Protein AF-A0A316P0H5-F1 (afdb_monomer)

pLDDT: mean 73.75, std 16.01, range [36.22, 95.88]

Nearest PDB structures (foldseek):
  3n8u-assembly1_A  TM=2.302E-01  e=6.354E+00  Bacteroides ovatus ATCC 8483
  8iyj-assembly1_C1  TM=1.166E-01  e=3.244E+00  Mus musculus

Foldseek 3Di:
DDDPPVNVVVVVVVVVVVVVVVVVVVVVVVVVVVVVVLLVQLLLQLLQLLVLLVLLLCLQVNDDDPVPDDDPPDQHSCNLLVNDPVRSCCSNQHSDPDDCQVSLVVCCQFQVAHSCSNSRVDHQDQPPQDSVNSVLLNLLVNVLVCLVVPPPCDPVNCVVSCVVCVVLWDADPVRHTPSVSSSVSSVVVNCVVSVVSSVSSNPLPDPCVRRVNSNSSSCCSNPVGSVCLVVLLVVLVVVLVPQDPVCCVPDDPVVVVVVVVSVVSNVVSVVVVVVVVVVVD

Secondary structure (DSSP, 8-state):
----HHHHHHHHHHHHHHHHHHHHHHHHHHHHHHHHHHHHHHHHHHHHHHHHHHHHHHHHT----TT----TT---HHHHTT--HHHHHHHHH-------HHHHHHHHHHH---HHHHTTSS---BTTB-HHHHHHHHHHHHHHHHHHHT----HHHHHHHHHHHGGGS-B-TTS-B-HHHHHHHHHHHHHHHHHHHHHHHHS----TTTSHHHHHHHHHHHHS-STTHHHHHHHHHHHHTT--HHHHHT--HHHHHHHHHHHHHHHHHHHHHHHHHHT--

Sequence (281 aa):
MHYSKEDKAMADLKDMEEQNKATEEQKKASELIKDKLEHKKIVLNRKINYSIIRYMWDNIKGYVDSNYYSSKDMIGLYDTFRIGRTRYNRIVYSDDNIKLDKDALFLQRETGVEKEIFNGKKAFEVDGISRDEWKEHFDLATLRRKMKQGDYIKEEDVEASLFKYKGHLEIDTDGKINIKESVKKLDEIKKVFVGRLKEILRNGKYDIDKNRNLFLIHYYIVKGKAYDVSNSIEILSRNLDKITWEEIMTASDDRLQEFINALSEKLKLAEAAEILKRNAR

Mean predicted aligned error: 14.02 Å

Solvent-accessible surface area (backbone atoms only — not comparable to full-atom values): 16084 Å² total; per-residue (Å²): 135,84,77,52,75,64,59,55,53,53,51,55,49,52,54,50,52,54,51,50,51,53,51,52,50,50,50,54,52,50,52,54,50,52,52,53,52,52,49,52,49,25,45,50,17,27,26,51,35,56,47,50,55,47,54,47,44,40,67,74,77,44,76,80,60,90,88,72,81,82,72,98,82,71,82,46,72,41,60,73,68,70,38,54,67,70,59,48,46,43,49,58,76,45,86,68,93,74,89,34,65,73,59,13,55,50,48,22,70,51,26,70,30,62,42,44,35,62,54,6,81,33,56,77,78,51,89,96,58,56,71,65,59,51,49,51,52,51,52,50,54,50,52,48,49,42,60,73,69,67,52,80,72,48,70,76,73,35,49,81,61,29,75,81,44,49,92,51,49,40,63,46,98,85,72,45,73,39,58,70,63,18,48,51,48,52,50,52,59,49,46,55,57,50,50,54,51,48,56,64,61,68,67,72,78,55,56,57,88,83,29,42,56,60,47,33,47,51,49,20,68,75,68,75,50,40,82,45,45,64,57,51,39,48,53,50,44,61,57,54,75,66,61,47,74,68,58,60,77,68,46,51,73,71,57,48,49,51,50,52,51,52,51,54,51,41,51,57,34,50,54,52,44,54,57,50,56,67,70,75,110

Structure (mmCIF, N/CA/C/O backbone):
data_AF-A0A316P0H5-F1
#
_entry.id   AF-A0A316P0H5-F1
#
loop_
_atom_site.group_PDB
_atom_site.id
_atom_site.type_symbol
_atom_site.label_atom_id
_atom_site.label_alt_id
_atom_site.label_comp_id
_atom_site.label_asym_id
_atom_site.label_entity_id
_atom_site.label_seq_id
_atom_site.pdbx_PDB_ins_code
_atom_site.Cartn_x
_atom_site.Cartn_y
_atom_site.Cartn_z
_atom_site.occupancy
_atom_site.B_iso_or_equiv
_atom_site.auth_seq_id
_atom_site.auth_comp_id
_atom_site.auth_asym_id
_atom_site.auth_atom_id
_atom_site.pdbx_PDB_model_num
ATOM 1 N N . MET A 1 1 ? -63.312 19.612 30.133 1.00 50.75 1 MET A N 1
ATOM 2 C CA . MET A 1 1 ? -62.175 20.542 29.974 1.00 50.75 1 MET A CA 1
ATOM 3 C C . MET A 1 1 ? -61.889 20.658 28.487 1.00 50.75 1 MET A C 1
ATOM 5 O O . MET A 1 1 ? -61.379 19.711 27.905 1.00 50.75 1 MET A O 1
ATOM 9 N N . HIS A 1 2 ? -62.333 21.743 27.849 1.00 50.28 2 HIS A N 1
ATOM 10 C CA . HIS A 1 2 ? -61.985 22.029 26.458 1.00 50.28 2 HIS A CA 1
ATOM 11 C C . HIS A 1 2 ? -60.626 22.726 26.458 1.00 50.28 2 HIS A C 1
ATOM 13 O O . HIS A 1 2 ? -60.547 23.878 26.869 1.00 50.28 2 HIS A O 1
ATOM 19 N N . TYR A 1 3 ? -59.571 22.023 26.044 1.00 55.91 3 TYR A N 1
ATOM 20 C CA . TYR A 1 3 ? -58.333 22.692 25.646 1.00 55.91 3 TYR A CA 1
ATOM 21 C C . TYR A 1 3 ? -58.656 23.645 24.491 1.00 55.91 3 TYR A C 1
ATOM 23 O O . TYR A 1 3 ? -59.391 23.266 23.570 1.00 55.91 3 TYR A O 1
ATOM 31 N N . SER A 1 4 ? -58.164 24.885 24.570 1.00 72.56 4 SER A N 1
ATOM 32 C CA . SER A 1 4 ? -58.337 25.870 23.503 1.00 72.56 4 SER A CA 1
ATOM 33 C C . SER A 1 4 ? -57.728 25.307 22.216 1.00 72.56 4 SER A C 1
ATOM 35 O O . SER A 1 4 ? -56.714 24.607 22.254 1.00 72.56 4 SER A O 1
ATOM 37 N N . LYS A 1 5 ? -58.318 25.608 21.051 1.00 71.56 5 LYS A N 1
ATOM 38 C CA . LYS A 1 5 ? -57.714 25.260 19.749 1.00 71.56 5 LYS A CA 1
ATOM 39 C C . LYS A 1 5 ? -56.270 25.778 19.632 1.00 71.56 5 LYS A C 1
ATOM 41 O O . LYS A 1 5 ? -55.476 25.183 18.912 1.00 71.56 5 LYS A O 1
ATOM 46 N N . GLU A 1 6 ? -55.943 26.842 20.362 1.00 70.44 6 GLU A N 1
ATOM 47 C CA . GLU A 1 6 ? -54.612 27.450 20.429 1.00 70.44 6 GLU A CA 1
ATOM 48 C C . GLU A 1 6 ? -53.606 26.595 21.213 1.00 70.44 6 GLU A C 1
ATOM 50 O O . GLU A 1 6 ? -52.467 26.452 20.773 1.00 70.44 6 GLU A O 1
ATOM 55 N N . ASP A 1 7 ? -54.024 25.946 22.306 1.00 75.88 7 ASP A N 1
ATOM 56 C CA . ASP A 1 7 ? -53.144 25.078 23.105 1.00 75.88 7 ASP A CA 1
ATOM 57 C C . ASP A 1 7 ? -52.714 23.840 22.310 1.00 75.88 7 ASP A C 1
ATOM 59 O O . ASP A 1 7 ? -51.569 23.397 22.388 1.00 75.88 7 ASP A O 1
ATOM 63 N N . LYS A 1 8 ? -53.634 23.302 21.499 1.00 78.62 8 LYS A N 1
ATOM 64 C CA . LYS A 1 8 ? -53.348 22.172 20.611 1.00 78.62 8 LYS A CA 1
ATOM 65 C C . LYS A 1 8 ? -52.402 22.575 19.476 1.00 78.62 8 LYS A C 1
ATOM 67 O O . LYS A 1 8 ? -51.453 21.856 19.198 1.00 78.62 8 LYS A O 1
ATOM 72 N N . ALA A 1 9 ? -52.612 23.752 18.883 1.00 77.69 9 ALA A N 1
ATOM 73 C CA . ALA A 1 9 ? -51.739 24.271 17.833 1.00 77.69 9 ALA A CA 1
ATOM 74 C C . ALA A 1 9 ? -50.310 24.557 18.334 1.00 77.69 9 ALA A C 1
ATOM 76 O O . ALA A 1 9 ? -49.351 24.295 17.612 1.00 77.69 9 ALA A O 1
ATOM 77 N N . MET A 1 10 ? -50.148 25.053 19.568 1.00 78.94 10 MET A N 1
ATOM 78 C CA . MET A 1 10 ? -48.825 25.252 20.173 1.00 78.94 10 MET A CA 1
ATOM 79 C C . MET A 1 10 ? -48.110 23.936 20.502 1.00 78.94 10 MET A C 1
ATOM 81 O O . MET A 1 10 ? -46.895 23.856 20.328 1.00 78.94 10 MET A O 1
ATOM 85 N N . ALA A 1 11 ? -48.836 22.907 20.950 1.00 79.31 11 ALA A N 1
ATOM 86 C CA . ALA A 1 11 ? -48.262 21.579 21.169 1.00 79.31 11 ALA A CA 1
ATOM 87 C C . ALA A 1 11 ? -47.787 20.945 19.850 1.00 79.31 11 ALA A C 1
ATOM 89 O O . ALA A 1 11 ? -46.640 20.514 19.764 1.00 79.31 11 ALA A O 1
ATOM 90 N N . ASP A 1 12 ? -48.614 20.997 18.801 1.00 83.12 12 ASP A N 1
ATOM 91 C CA . ASP A 1 12 ? -48.275 20.459 17.477 1.00 83.12 12 ASP A CA 1
ATOM 92 C C . ASP A 1 12 ? -47.056 21.183 16.855 1.00 83.12 12 ASP A C 1
ATOM 94 O O . ASP A 1 12 ? -46.199 20.554 16.232 1.00 83.12 12 ASP A O 1
ATOM 98 N N . LEU A 1 13 ? -46.934 22.505 17.054 1.00 82.38 13 LEU A N 1
ATOM 99 C CA . LEU A 1 13 ? -45.765 23.292 16.634 1.00 82.38 13 LEU A CA 1
ATOM 100 C C . LEU A 1 13 ? -44.487 22.870 17.365 1.00 82.38 13 LEU A C 1
ATOM 102 O O . LEU A 1 13 ? -43.445 22.712 16.732 1.00 82.38 13 LEU A O 1
ATOM 106 N N . LYS A 1 14 ? -44.571 22.659 18.681 1.00 85.00 14 LYS A N 1
ATOM 107 C CA . LYS A 1 14 ? -43.426 22.256 19.501 1.00 85.00 14 LYS A CA 1
ATOM 108 C C . LYS A 1 14 ? -42.946 20.845 19.153 1.00 85.00 14 LYS A C 1
ATOM 110 O O . LYS A 1 14 ? -41.744 20.630 19.010 1.00 85.00 14 LYS A O 1
ATOM 115 N N . ASP A 1 15 ? -43.874 19.918 18.926 1.00 84.31 15 ASP A N 1
ATOM 116 C CA . ASP A 1 15 ? -43.562 18.556 18.486 1.00 84.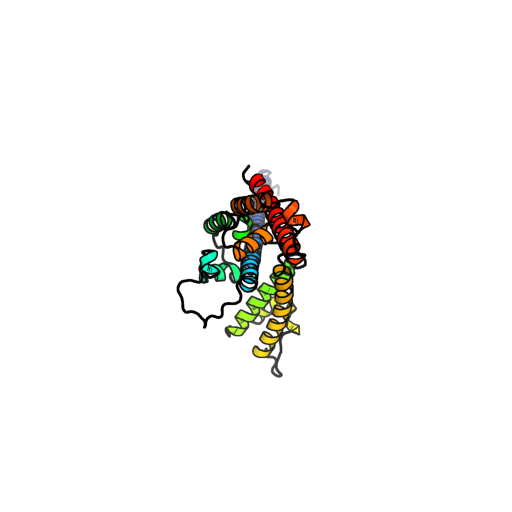31 15 ASP A CA 1
ATOM 117 C C . ASP A 1 15 ? -42.914 18.557 17.089 1.00 84.31 15 ASP A C 1
ATOM 119 O O . ASP A 1 15 ? -41.962 17.817 16.834 1.00 84.31 15 ASP A O 1
ATOM 123 N N . MET A 1 16 ? -43.372 19.432 16.187 1.00 84.38 16 MET A N 1
ATOM 124 C CA . MET A 1 16 ? -42.781 19.597 14.856 1.00 84.38 16 MET A CA 1
ATOM 125 C C . MET A 1 16 ? -41.369 20.210 14.915 1.00 84.38 16 MET A C 1
ATOM 127 O O . MET A 1 16 ? -40.479 19.786 14.173 1.00 84.38 16 MET A O 1
ATOM 131 N N . GLU A 1 17 ? -41.126 21.178 15.803 1.00 84.62 17 GLU A N 1
ATOM 132 C CA . GLU A 1 17 ? -39.792 21.748 16.042 1.00 84.62 17 GLU A CA 1
ATOM 133 C C . GLU A 1 17 ? -38.819 20.716 16.637 1.00 84.62 17 GLU A C 1
ATOM 135 O O . GLU A 1 17 ? -37.674 20.614 16.184 1.00 84.62 17 GLU A O 1
ATOM 140 N N . GLU A 1 18 ? -39.271 19.901 17.594 1.00 84.06 18 GLU A N 1
ATOM 141 C CA . GLU A 1 18 ? -38.474 18.815 18.176 1.00 84.06 18 GLU A CA 1
ATOM 142 C C . GLU A 1 18 ? -38.145 17.726 17.140 1.00 84.06 18 GLU A C 1
ATOM 144 O O . GLU A 1 18 ? -36.993 17.285 17.051 1.00 84.06 18 GLU A O 1
ATOM 149 N N . GLN A 1 19 ? -39.102 17.350 16.284 1.00 79.69 19 GLN A N 1
ATOM 150 C CA . GLN A 1 19 ? -38.872 16.410 15.178 1.00 79.69 19 GLN A CA 1
ATOM 151 C C . GLN A 1 19 ? -37.891 16.956 14.130 1.00 79.69 19 GLN A C 1
ATOM 153 O O . GLN A 1 19 ? -37.014 16.223 13.656 1.00 79.69 19 GLN A O 1
ATOM 158 N N . ASN A 1 20 ? -37.988 18.243 13.785 1.00 83.25 20 ASN A N 1
ATOM 159 C CA . ASN A 1 20 ? -37.055 18.889 12.860 1.00 83.25 20 ASN A CA 1
ATOM 160 C C . ASN A 1 20 ? -35.631 18.911 13.426 1.00 83.25 20 ASN A C 1
ATOM 162 O O . ASN A 1 20 ? -34.680 18.560 12.722 1.00 83.25 20 ASN A O 1
ATOM 166 N N . LYS A 1 21 ? -35.482 19.232 14.715 1.00 87.56 21 LYS A N 1
ATOM 167 C CA . LYS A 1 21 ? -34.185 19.215 15.399 1.00 87.56 21 LYS A CA 1
ATOM 168 C C . LYS A 1 21 ? -33.570 17.813 15.430 1.00 87.56 21 LYS A C 1
ATOM 170 O O . LYS A 1 21 ? -32.406 17.653 15.062 1.00 87.56 21 LYS A O 1
ATOM 175 N N . ALA A 1 22 ? -34.352 16.790 15.781 1.00 82.75 22 ALA A N 1
ATOM 176 C CA . ALA A 1 22 ? -33.893 15.400 15.762 1.00 82.75 22 ALA A CA 1
ATOM 177 C C . ALA A 1 22 ? -33.461 14.950 14.351 1.00 82.75 22 ALA A C 1
ATOM 179 O O . ALA A 1 22 ? -32.450 14.264 14.190 1.00 82.75 22 ALA A O 1
ATOM 180 N N . THR A 1 23 ? -34.179 15.387 13.312 1.00 87.19 23 THR A N 1
ATOM 181 C CA . THR A 1 23 ? -33.849 15.087 11.909 1.00 87.19 23 THR A CA 1
ATOM 182 C C . THR A 1 23 ? -32.539 15.752 11.471 1.00 87.19 23 THR A C 1
ATOM 184 O O . THR A 1 23 ? -31.723 15.132 10.782 1.00 87.19 23 THR A O 1
ATOM 187 N N . GLU A 1 24 ? -32.292 17.002 11.870 1.00 87.38 24 GLU A N 1
ATOM 188 C CA . GLU A 1 24 ? -31.016 17.679 11.603 1.00 87.38 24 GLU A CA 1
ATOM 189 C C . GLU A 1 24 ? -29.837 17.023 12.331 1.00 87.38 24 GLU A C 1
ATOM 191 O O . GLU A 1 24 ? -28.758 16.874 11.751 1.00 87.38 24 GLU A O 1
ATOM 196 N N . GLU A 1 25 ? -30.029 16.603 13.582 1.00 88.81 25 GLU A N 1
ATOM 197 C CA . GLU A 1 25 ? -29.013 15.886 14.357 1.00 88.81 25 GLU A CA 1
ATOM 198 C C . GLU A 1 25 ? -28.665 14.534 13.716 1.00 88.81 25 GLU A C 1
ATOM 200 O O . GLU A 1 25 ? -27.484 14.206 13.563 1.00 88.81 25 GLU A O 1
ATOM 205 N N . GLN A 1 26 ? -29.668 13.788 13.239 1.00 85.88 26 GLN A N 1
ATOM 206 C CA . GLN A 1 26 ? -29.459 12.541 12.497 1.00 85.88 26 GLN A CA 1
ATOM 207 C C . GLN A 1 26 ? -28.694 12.759 11.183 1.00 85.88 26 GLN A C 1
ATOM 209 O O . GLN A 1 26 ? -27.777 11.992 10.873 1.00 85.88 26 GLN A O 1
ATOM 214 N N . LYS A 1 27 ? -29.011 13.819 10.426 1.00 89.56 27 LYS A N 1
ATOM 215 C CA . LYS A 1 27 ? -28.273 14.170 9.198 1.00 89.56 27 LYS A CA 1
ATOM 216 C C . LYS A 1 27 ? -26.804 14.475 9.489 1.00 89.56 27 LYS A C 1
ATOM 218 O O . LYS A 1 27 ? -25.931 13.884 8.854 1.00 89.56 27 LYS A O 1
ATOM 223 N N . LYS A 1 28 ? -26.523 15.307 10.499 1.00 90.19 28 LYS A N 1
ATOM 224 C CA . LYS A 1 28 ? -25.149 15.636 10.925 1.00 90.19 28 LYS A CA 1
ATOM 225 C C . LYS A 1 28 ? -24.374 14.392 11.367 1.00 90.19 28 LYS A C 1
ATOM 227 O O . LYS A 1 28 ? -23.210 14.228 11.003 1.00 90.19 28 LYS A O 1
ATOM 232 N N . ALA A 1 29 ? -25.010 13.489 12.116 1.00 87.25 29 ALA A N 1
ATOM 233 C CA . ALA A 1 29 ? -24.391 12.231 12.530 1.00 87.25 29 ALA A CA 1
ATOM 234 C C . ALA A 1 29 ? -24.068 11.322 11.329 1.00 87.25 29 ALA A C 1
ATOM 236 O O . ALA A 1 29 ? -22.976 10.756 11.259 1.00 87.25 29 ALA A O 1
ATOM 237 N N . SER A 1 30 ? -24.983 11.221 10.360 1.00 88.25 30 SER A N 1
ATOM 238 C CA . SER A 1 30 ? -24.782 10.443 9.133 1.00 88.25 30 SER A CA 1
ATOM 239 C C . SER A 1 30 ? -23.636 10.992 8.276 1.00 88.25 30 SER A C 1
ATOM 241 O O . SER A 1 30 ? -22.804 10.222 7.791 1.00 88.25 30 SER A O 1
ATOM 243 N N . GLU A 1 31 ? -23.556 12.313 8.101 1.00 91.81 31 GLU A N 1
ATOM 244 C CA . GLU A 1 31 ? -22.451 12.967 7.386 1.00 91.81 31 GLU A CA 1
ATOM 245 C C . GLU A 1 31 ? -21.111 12.713 8.082 1.00 91.81 31 GLU A C 1
ATOM 247 O O . GLU A 1 31 ? -20.156 12.270 7.443 1.00 91.81 31 GLU A O 1
ATOM 252 N N . LEU A 1 32 ? -21.064 12.854 9.410 1.00 90.25 32 LEU A N 1
ATOM 253 C CA . LEU A 1 32 ? -19.863 12.572 10.196 1.00 90.25 32 LEU A CA 1
ATOM 254 C C . LEU A 1 32 ? -19.398 11.110 10.056 1.00 90.25 32 LEU A C 1
ATOM 256 O O . LEU A 1 32 ? -18.196 10.840 10.009 1.00 90.25 32 LEU A O 1
ATOM 260 N N . ILE A 1 33 ? -20.327 10.149 10.002 1.00 89.81 33 ILE A N 1
ATOM 261 C CA . ILE A 1 33 ? -20.003 8.731 9.777 1.00 89.81 33 ILE A CA 1
ATOM 262 C C . ILE A 1 33 ? -19.424 8.532 8.374 1.00 89.81 33 ILE A C 1
ATOM 264 O O . ILE A 1 33 ? -18.402 7.857 8.227 1.00 89.81 33 ILE A O 1
ATOM 268 N N . LYS A 1 34 ? -20.039 9.137 7.353 1.00 88.75 34 LYS A N 1
ATOM 269 C CA . LYS A 1 34 ? -19.575 9.054 5.964 1.00 88.75 34 LYS A CA 1
ATOM 270 C C . LYS A 1 34 ? -18.161 9.618 5.811 1.00 88.75 34 LYS A C 1
ATOM 272 O O . LYS A 1 34 ? -17.308 8.952 5.224 1.00 88.75 34 LYS A O 1
ATOM 277 N N . ASP A 1 35 ? -17.887 10.770 6.414 1.00 88.00 35 ASP A N 1
ATOM 278 C CA . ASP A 1 35 ? -16.564 11.398 6.392 1.00 88.00 35 ASP A CA 1
ATOM 279 C C . ASP A 1 35 ? -15.512 10.537 7.098 1.00 88.00 35 ASP A C 1
ATOM 281 O O . ASP A 1 35 ? -14.402 10.356 6.593 1.00 88.00 35 ASP A O 1
ATOM 285 N N . LYS A 1 36 ? -15.865 9.928 8.239 1.00 88.75 36 LYS A N 1
ATOM 286 C CA . LYS A 1 36 ? -14.983 8.985 8.944 1.00 88.75 36 LYS A CA 1
ATOM 287 C C . LYS A 1 36 ? -14.679 7.742 8.106 1.00 88.75 36 LYS A C 1
ATOM 289 O O . LYS A 1 36 ? -13.543 7.266 8.123 1.00 88.75 36 LYS A O 1
ATOM 294 N N . LEU A 1 37 ? -15.667 7.201 7.394 1.00 89.00 37 LEU A N 1
ATOM 295 C CA . LEU A 1 37 ? -15.485 6.034 6.526 1.00 89.00 37 LEU A CA 1
ATOM 296 C C . LEU A 1 37 ? -14.597 6.359 5.323 1.00 89.00 37 LEU A C 1
ATOM 298 O O . LEU A 1 37 ? -13.659 5.612 5.039 1.00 89.00 37 LEU A O 1
ATOM 302 N N . GLU A 1 38 ? -14.837 7.492 4.664 1.00 90.56 38 GLU A N 1
ATOM 303 C CA . GLU A 1 38 ? -14.015 7.930 3.535 1.00 90.56 38 GLU A CA 1
ATOM 304 C C . GLU A 1 38 ? -12.579 8.224 3.981 1.00 90.56 38 GLU A C 1
ATOM 306 O O . GLU A 1 38 ? -11.621 7.798 3.335 1.00 90.56 38 GLU A O 1
ATOM 311 N N . HIS A 1 39 ? -12.403 8.851 5.145 1.00 90.88 39 HIS A N 1
ATOM 312 C CA . HIS A 1 39 ? -11.082 9.067 5.721 1.00 90.88 39 HIS A CA 1
ATOM 313 C C . HIS A 1 39 ? -10.337 7.747 5.972 1.00 90.88 39 HIS A C 1
ATOM 315 O O . HIS A 1 39 ? -9.194 7.598 5.538 1.00 90.88 39 HIS A O 1
ATOM 321 N N . LYS A 1 40 ? -10.987 6.755 6.598 1.00 90.62 40 LYS A N 1
ATOM 322 C CA . LYS A 1 40 ? -10.394 5.424 6.827 1.00 90.62 40 LYS A CA 1
ATOM 323 C C . LYS A 1 40 ? -10.000 4.734 5.521 1.00 90.62 40 LYS A C 1
ATOM 325 O O . LYS A 1 40 ? -8.934 4.125 5.448 1.00 90.62 40 LYS A O 1
ATOM 330 N N . LYS A 1 41 ? -10.830 4.854 4.482 1.00 92.88 41 LYS A N 1
ATOM 331 C CA . LYS A 1 41 ? -10.538 4.322 3.146 1.00 92.88 41 LYS A CA 1
ATOM 332 C C . LYS A 1 41 ? -9.309 4.993 2.534 1.00 92.88 41 LYS A C 1
ATOM 334 O O . LYS A 1 41 ? -8.422 4.298 2.045 1.00 92.88 41 LYS A O 1
ATOM 339 N N . ILE A 1 42 ? -9.225 6.321 2.604 1.00 93.62 42 ILE A N 1
ATOM 340 C CA . ILE A 1 42 ? -8.069 7.084 2.117 1.00 93.62 42 ILE A CA 1
ATOM 341 C C . ILE A 1 42 ? -6.794 6.672 2.858 1.00 93.62 42 ILE A C 1
ATOM 343 O O . ILE A 1 42 ? -5.766 6.433 2.225 1.00 93.62 42 ILE A O 1
ATOM 347 N N . VAL A 1 43 ? -6.854 6.554 4.186 1.00 92.88 43 VAL A N 1
ATOM 348 C CA . VAL A 1 43 ? -5.723 6.105 5.010 1.00 92.88 43 VAL A CA 1
ATOM 349 C C . VAL A 1 43 ? -5.269 4.711 4.583 1.00 92.88 43 VAL A C 1
ATOM 351 O O . VAL A 1 43 ? -4.090 4.529 4.287 1.00 92.88 43 VAL A O 1
ATOM 354 N N . LEU A 1 44 ? -6.189 3.747 4.467 1.00 93.56 44 LEU A N 1
ATOM 355 C CA . LEU A 1 44 ? -5.856 2.389 4.029 1.00 93.56 44 LEU A CA 1
ATOM 356 C C . LEU A 1 44 ? -5.176 2.388 2.655 1.00 93.56 44 LEU A C 1
ATOM 358 O O . LEU A 1 44 ? -4.134 1.762 2.485 1.00 93.56 44 LEU A O 1
ATOM 362 N N . ASN A 1 45 ? -5.715 3.135 1.693 1.00 95.81 45 ASN A N 1
ATOM 363 C CA . ASN A 1 45 ? -5.142 3.224 0.351 1.00 95.81 45 ASN A CA 1
ATOM 364 C C . ASN A 1 45 ? -3.722 3.776 0.372 1.00 95.81 45 ASN A C 1
ATOM 366 O O . ASN A 1 45 ? -2.851 3.246 -0.3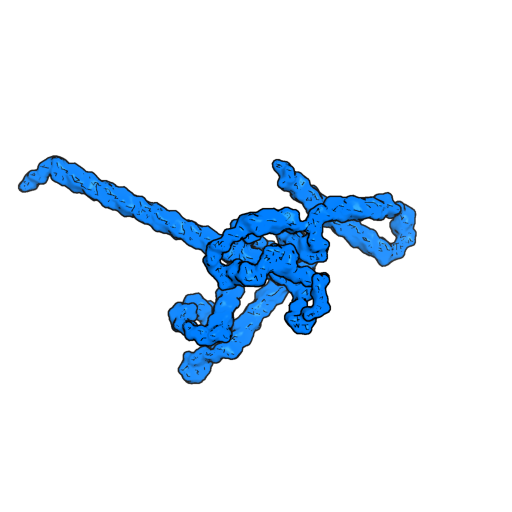08 1.00 95.81 45 ASN A O 1
ATOM 370 N N . ARG A 1 46 ? -3.453 4.802 1.184 1.00 94.75 46 ARG A N 1
ATOM 371 C CA . ARG A 1 46 ? -2.091 5.326 1.335 1.00 94.75 46 ARG A CA 1
ATOM 372 C C . ARG A 1 46 ? -1.152 4.270 1.898 1.00 94.75 46 ARG A C 1
ATOM 374 O O . ARG A 1 46 ? -0.062 4.094 1.356 1.00 94.75 46 ARG A O 1
ATOM 381 N N . LYS A 1 47 ? -1.574 3.545 2.939 1.00 94.75 47 LYS A N 1
ATOM 382 C CA . LYS A 1 47 ? -0.774 2.458 3.516 1.00 94.75 47 LYS A CA 1
ATOM 383 C C . LYS A 1 47 ? -0.438 1.415 2.455 1.00 94.75 47 LYS A C 1
ATOM 385 O O . LYS A 1 47 ? 0.732 1.061 2.321 1.00 94.75 47 LYS A O 1
ATOM 390 N N . ILE A 1 48 ? -1.421 0.994 1.657 1.00 95.44 48 ILE A N 1
ATOM 391 C CA . ILE A 1 48 ? -1.229 0.064 0.532 1.00 95.44 48 ILE A CA 1
ATOM 392 C C . ILE A 1 48 ? -0.219 0.636 -0.464 1.00 95.44 48 ILE A C 1
ATOM 394 O O . ILE A 1 48 ? 0.799 0.007 -0.747 1.00 95.44 48 ILE A O 1
ATOM 398 N N . ASN A 1 49 ? -0.455 1.855 -0.947 1.00 95.69 49 ASN A N 1
ATOM 399 C CA . ASN A 1 49 ? 0.302 2.421 -2.057 1.00 95.69 49 ASN A CA 1
ATOM 400 C C . ASN A 1 49 ? 1.774 2.627 -1.717 1.00 95.69 49 ASN A C 1
ATOM 402 O O . ASN A 1 49 ? 2.656 2.201 -2.461 1.00 95.69 49 ASN A O 1
ATOM 406 N N . TYR A 1 50 ? 2.044 3.226 -0.560 1.00 94.38 50 TYR A N 1
ATOM 407 C CA . TYR A 1 50 ? 3.411 3.445 -0.101 1.00 94.38 50 TYR A CA 1
ATOM 408 C C . TYR A 1 50 ? 4.113 2.138 0.279 1.00 94.38 50 TYR A C 1
ATOM 410 O O . TYR A 1 50 ? 5.318 2.019 0.052 1.00 94.38 50 TYR A O 1
ATOM 418 N N . SER A 1 51 ? 3.377 1.134 0.771 1.00 93.12 51 SER A N 1
ATOM 419 C CA . SER A 1 51 ? 3.939 -0.201 1.009 1.00 93.12 51 SER A CA 1
ATOM 420 C C . SER A 1 51 ? 4.325 -0.890 -0.296 1.00 93.12 51 SER A C 1
ATOM 422 O O . SER A 1 51 ? 5.421 -1.431 -0.385 1.00 93.12 51 SER A O 1
ATOM 424 N N . ILE A 1 52 ? 3.479 -0.837 -1.329 1.00 92.81 52 ILE A N 1
ATOM 425 C CA . ILE A 1 52 ? 3.786 -1.403 -2.649 1.00 92.81 52 ILE A CA 1
ATOM 426 C C . ILE A 1 52 ? 5.029 -0.745 -3.246 1.00 92.81 52 ILE A C 1
ATOM 428 O O . ILE A 1 52 ? 5.945 -1.455 -3.653 1.00 92.81 52 ILE A O 1
ATOM 432 N N . ILE A 1 53 ? 5.099 0.591 -3.233 1.00 92.00 53 ILE A N 1
ATOM 433 C CA . ILE A 1 53 ? 6.276 1.340 -3.702 1.00 92.00 53 ILE A CA 1
ATOM 434 C C . ILE A 1 53 ? 7.538 0.851 -2.985 1.00 92.00 53 ILE A C 1
ATOM 436 O O . ILE A 1 53 ? 8.555 0.574 -3.623 1.00 92.00 53 ILE A O 1
ATOM 440 N N . ARG A 1 54 ? 7.469 0.702 -1.657 1.00 90.31 54 ARG A N 1
ATOM 441 C CA . ARG A 1 54 ? 8.583 0.200 -0.852 1.00 90.31 54 ARG A CA 1
ATOM 442 C C . ARG A 1 54 ? 8.973 -1.227 -1.222 1.00 90.31 54 ARG A C 1
ATOM 444 O O . ARG A 1 54 ? 10.156 -1.491 -1.408 1.00 90.31 54 ARG A O 1
ATOM 451 N N . TYR A 1 55 ? 8.006 -2.135 -1.340 1.00 88.75 55 TYR A N 1
ATOM 452 C CA . TYR A 1 55 ? 8.273 -3.527 -1.697 1.00 88.75 55 TYR A CA 1
ATOM 453 C C . TYR A 1 55 ? 8.868 -3.654 -3.102 1.00 88.75 55 TYR A C 1
ATOM 455 O O . TYR A 1 55 ? 9.801 -4.432 -3.289 1.00 88.75 55 TYR A O 1
ATOM 463 N N . MET A 1 56 ? 8.390 -2.867 -4.071 1.00 85.94 56 MET A N 1
ATOM 464 C CA . MET A 1 56 ? 9.000 -2.786 -5.399 1.00 85.94 56 MET A CA 1
ATOM 465 C C . MET A 1 56 ? 10.438 -2.274 -5.324 1.00 85.94 56 MET A C 1
ATOM 467 O O . MET A 1 56 ? 11.326 -2.883 -5.911 1.00 85.94 56 MET A O 1
ATOM 471 N N . TRP A 1 57 ? 10.681 -1.191 -4.581 1.00 86.44 57 TRP A N 1
ATOM 472 C CA . TRP A 1 57 ? 12.021 -0.633 -4.405 1.00 86.44 57 TRP A CA 1
ATOM 473 C C . TRP A 1 57 ? 12.996 -1.662 -3.835 1.00 86.44 57 TRP A C 1
ATOM 475 O O . TRP A 1 57 ? 14.033 -1.924 -4.442 1.00 86.44 57 TRP A O 1
ATOM 485 N N . ASP A 1 58 ? 12.636 -2.284 -2.709 1.00 82.50 58 ASP A N 1
ATOM 486 C CA . ASP A 1 58 ? 13.472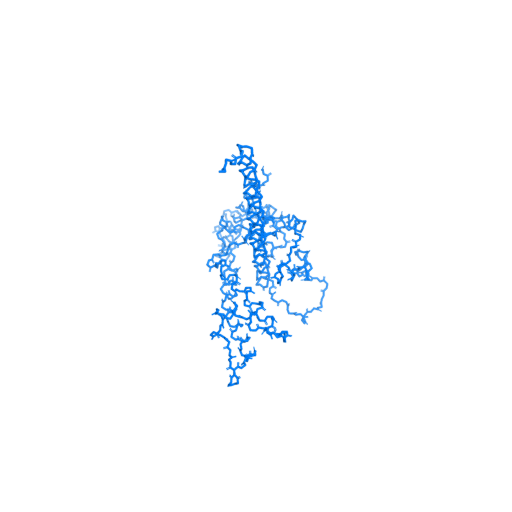 -3.281 -2.035 1.00 82.50 58 ASP A CA 1
ATOM 487 C C . ASP A 1 58 ? 13.715 -4.517 -2.927 1.00 82.50 58 ASP A C 1
ATOM 489 O O . ASP A 1 58 ? 14.767 -5.147 -2.835 1.00 82.50 58 ASP A O 1
ATOM 493 N N . ASN A 1 59 ? 12.768 -4.864 -3.808 1.00 79.31 59 ASN A N 1
ATOM 494 C CA . ASN A 1 59 ? 12.927 -5.959 -4.767 1.00 79.31 59 ASN A CA 1
ATOM 495 C C . ASN A 1 59 ? 13.813 -5.597 -5.971 1.00 79.31 59 ASN A C 1
ATOM 497 O O . ASN A 1 59 ? 14.558 -6.452 -6.437 1.00 79.31 59 ASN A O 1
ATOM 501 N N . ILE A 1 60 ? 13.712 -4.372 -6.498 1.00 73.94 60 ILE A N 1
ATOM 502 C CA . ILE A 1 60 ? 14.392 -3.944 -7.735 1.00 73.94 60 ILE A CA 1
ATOM 503 C C . ILE A 1 60 ? 15.812 -3.453 -7.451 1.00 73.94 60 ILE A C 1
ATOM 505 O O . ILE A 1 60 ? 16.748 -3.812 -8.159 1.00 73.94 60 ILE A O 1
ATOM 509 N N . LYS A 1 61 ? 15.978 -2.599 -6.437 1.00 72.38 61 LYS A N 1
ATOM 510 C CA . LYS A 1 61 ? 17.273 -2.000 -6.074 1.00 72.38 61 LYS A CA 1
ATOM 511 C C . LYS A 1 61 ? 18.018 -2.807 -5.010 1.00 72.38 61 LYS A C 1
ATOM 513 O O . LYS A 1 61 ? 19.165 -2.497 -4.710 1.00 72.38 61 LYS A O 1
ATOM 518 N N . GLY A 1 62 ? 17.382 -3.850 -4.477 1.00 62.09 62 GLY A N 1
ATOM 519 C CA . GLY A 1 62 ? 17.887 -4.634 -3.360 1.00 62.09 62 GLY A CA 1
ATOM 520 C C . GLY A 1 62 ? 17.624 -3.962 -2.010 1.00 62.09 62 GLY A C 1
ATOM 521 O O . GLY A 1 62 ? 17.446 -2.746 -1.901 1.00 62.09 62 GLY A O 1
ATOM 522 N N . TYR A 1 63 ? 17.601 -4.778 -0.955 1.00 50.75 63 TYR A N 1
ATOM 523 C CA . TYR A 1 63 ? 17.616 -4.282 0.416 1.00 50.75 63 TYR A CA 1
ATOM 524 C C . TYR A 1 63 ? 19.032 -3.791 0.726 1.00 50.75 63 TYR A C 1
ATOM 526 O O . TYR A 1 63 ? 19.936 -4.596 0.940 1.00 50.75 63 TYR A O 1
ATOM 534 N N . VAL A 1 64 ? 19.239 -2.476 0.715 1.00 48.84 64 VAL A N 1
ATOM 535 C CA . VAL A 1 64 ? 20.515 -1.896 1.144 1.00 48.84 64 VAL A CA 1
ATOM 536 C C . VAL A 1 64 ? 20.521 -1.885 2.670 1.00 48.84 64 VAL A C 1
ATOM 538 O O . VAL A 1 64 ? 19.777 -1.124 3.294 1.00 48.84 64 VAL A O 1
ATOM 541 N N . ASP A 1 65 ? 21.302 -2.790 3.258 1.00 41.72 65 ASP A N 1
ATOM 542 C CA . ASP A 1 65 ? 21.446 -2.906 4.705 1.00 41.72 65 ASP A CA 1
ATOM 543 C C . ASP A 1 65 ? 22.149 -1.669 5.278 1.00 41.72 65 ASP A C 1
ATOM 545 O O . ASP A 1 65 ? 23.067 -1.107 4.674 1.00 41.72 65 ASP A O 1
ATOM 549 N N . SER A 1 66 ? 21.726 -1.236 6.464 1.00 45.09 66 SER A N 1
ATOM 550 C CA . SER A 1 66 ? 22.118 0.059 7.024 1.00 45.09 66 SER A CA 1
ATOM 551 C C . SER A 1 66 ? 23.581 0.159 7.464 1.00 45.09 66 SER A C 1
ATOM 553 O O . SER A 1 66 ? 24.017 1.218 7.903 1.00 45.09 66 SER A O 1
ATOM 555 N N . ASN A 1 67 ? 24.338 -0.932 7.354 1.00 40.94 67 ASN A N 1
ATOM 556 C CA . ASN A 1 67 ? 25.748 -1.009 7.732 1.00 40.94 67 ASN A CA 1
ATOM 557 C C . ASN A 1 67 ? 26.711 -0.836 6.543 1.00 40.94 67 ASN A C 1
ATOM 559 O O . ASN A 1 67 ? 27.920 -0.882 6.737 1.00 40.94 67 ASN A O 1
ATOM 563 N N . TYR A 1 68 ? 26.195 -0.609 5.329 1.00 39.25 68 TYR A N 1
ATOM 564 C CA . TYR A 1 68 ? 26.985 -0.414 4.104 1.00 39.25 68 TYR A CA 1
ATOM 565 C C . TYR A 1 68 ? 26.943 1.043 3.602 1.00 39.25 68 TYR A C 1
ATOM 567 O O . TYR A 1 68 ? 26.995 1.314 2.404 1.00 39.25 68 TYR A O 1
ATOM 575 N N . TYR A 1 69 ? 26.796 2.013 4.510 1.00 47.31 69 TYR A N 1
ATOM 576 C CA . TYR A 1 69 ? 26.744 3.430 4.148 1.00 47.31 69 TYR A CA 1
ATOM 577 C C . TYR A 1 69 ? 28.131 4.072 4.178 1.00 47.31 69 TYR A C 1
ATOM 579 O O . TYR A 1 69 ? 28.550 4.642 5.182 1.00 47.31 69 TYR A O 1
ATOM 587 N N . SER A 1 70 ? 28.811 4.059 3.033 1.00 42.38 70 SER A N 1
ATOM 588 C CA . SER A 1 70 ? 29.861 5.034 2.739 1.00 42.38 70 SER A CA 1
ATOM 589 C C . SER A 1 70 ? 29.850 5.417 1.258 1.00 42.38 70 SER A C 1
ATOM 591 O O . SER A 1 70 ? 30.586 4.837 0.470 1.00 42.38 70 SER A O 1
ATOM 593 N N . SER A 1 71 ? 29.017 6.384 0.866 1.00 39.16 71 SER A N 1
ATOM 594 C CA . SER A 1 71 ? 29.310 7.364 -0.199 1.00 39.16 71 SER A CA 1
ATOM 595 C C . SER A 1 71 ? 28.069 8.198 -0.532 1.00 39.16 71 SER A C 1
ATOM 597 O O . SER A 1 71 ? 26.930 7.782 -0.340 1.00 39.16 71 SER A O 1
ATOM 599 N N . LYS A 1 72 ? 28.313 9.413 -1.025 1.00 37.72 72 LYS A N 1
ATOM 600 C CA . LYS A 1 72 ? 27.341 10.457 -1.377 1.00 37.72 72 LYS A CA 1
ATOM 601 C C . LYS A 1 72 ? 26.475 10.145 -2.615 1.00 37.72 72 LYS A C 1
ATOM 603 O O . LYS A 1 72 ? 25.683 10.999 -2.995 1.00 37.72 72 LYS A O 1
ATOM 608 N N . ASP A 1 73 ? 26.580 8.951 -3.206 1.00 40.34 73 ASP A N 1
ATOM 609 C CA . ASP A 1 73 ? 26.127 8.699 -4.585 1.00 40.34 73 ASP A CA 1
ATOM 610 C C . ASP A 1 73 ? 25.022 7.635 -4.744 1.00 40.34 73 ASP A C 1
ATOM 612 O O . ASP A 1 73 ? 24.725 7.218 -5.863 1.00 40.34 73 ASP A O 1
ATOM 616 N N . MET A 1 74 ? 24.343 7.211 -3.670 1.00 47.66 74 MET A N 1
ATOM 617 C CA . MET A 1 74 ? 23.154 6.349 -3.788 1.00 47.66 74 MET A CA 1
ATOM 618 C C . MET A 1 74 ? 21.889 7.032 -3.258 1.00 47.66 74 MET A C 1
ATOM 620 O O . MET A 1 74 ? 21.656 7.108 -2.055 1.00 47.66 74 MET A O 1
ATOM 624 N N . ILE A 1 75 ? 21.049 7.499 -4.188 1.00 61.12 75 ILE A N 1
ATOM 625 C CA . ILE A 1 75 ? 19.709 8.046 -3.928 1.00 61.12 75 ILE A CA 1
ATOM 626 C C . ILE A 1 75 ? 18.822 6.916 -3.376 1.00 61.12 75 ILE A C 1
ATOM 628 O O . ILE A 1 75 ? 18.511 5.957 -4.085 1.00 61.12 75 ILE A O 1
ATOM 632 N N . GLY A 1 76 ? 18.416 7.005 -2.106 1.00 73.31 76 GLY A N 1
ATOM 633 C CA . GLY A 1 76 ? 17.524 6.023 -1.486 1.00 73.31 76 GLY A CA 1
ATOM 634 C C . GLY A 1 76 ? 16.064 6.201 -1.914 1.00 73.31 76 GLY A C 1
ATOM 635 O O . GLY A 1 76 ? 15.706 7.171 -2.584 1.00 73.31 76 GLY A O 1
ATOM 636 N N . LEU A 1 77 ? 15.176 5.302 -1.469 1.00 82.62 77 LEU A N 1
ATOM 637 C CA . LEU A 1 77 ? 13.725 5.444 -1.676 1.00 82.62 77 LEU A CA 1
ATOM 638 C C . LEU A 1 77 ? 13.237 6.842 -1.262 1.00 82.62 77 LEU A C 1
ATOM 640 O O . LEU A 1 77 ? 12.511 7.505 -1.996 1.00 82.62 77 LEU A O 1
ATOM 644 N N . TYR A 1 78 ? 13.632 7.281 -0.067 1.00 84.00 78 TYR A N 1
ATOM 645 C CA . TYR A 1 78 ? 13.174 8.541 0.514 1.00 84.00 78 TYR A CA 1
ATOM 646 C C . TYR A 1 78 ? 13.629 9.752 -0.302 1.00 84.00 78 TYR A C 1
ATOM 648 O O . TYR A 1 78 ? 12.855 10.691 -0.462 1.00 84.00 78 TYR A O 1
ATOM 656 N N . ASP A 1 79 ? 14.835 9.702 -0.865 1.00 77.38 79 ASP A N 1
ATOM 657 C CA . ASP A 1 79 ? 15.370 10.765 -1.714 1.00 77.38 79 ASP A CA 1
ATOM 658 C C . ASP A 1 79 ? 14.696 10.757 -3.089 1.00 77.38 79 ASP A C 1
ATOM 660 O O . ASP A 1 79 ? 14.255 11.800 -3.569 1.00 77.38 79 ASP A O 1
ATOM 664 N N . THR A 1 80 ? 14.522 9.566 -3.675 1.00 79.00 80 THR A N 1
ATOM 665 C CA . THR A 1 80 ? 13.875 9.372 -4.983 1.00 79.00 80 THR A CA 1
ATOM 666 C C . THR A 1 80 ? 12.445 9.900 -4.966 1.00 79.00 80 THR A C 1
ATOM 668 O O . THR A 1 80 ? 12.045 10.685 -5.818 1.00 79.00 80 THR A O 1
ATOM 671 N N . PHE A 1 81 ? 11.675 9.521 -3.946 1.00 84.19 81 PHE A N 1
ATOM 672 C CA . PHE A 1 81 ? 10.284 9.942 -3.793 1.00 84.19 81 PHE A CA 1
ATOM 673 C C . PHE A 1 81 ? 10.136 11.266 -3.030 1.00 84.19 81 PHE A C 1
ATOM 675 O O . PHE A 1 81 ? 9.013 11.670 -2.725 1.00 84.19 81 PHE A O 1
ATOM 682 N N . ARG A 1 82 ? 11.254 11.929 -2.690 1.00 83.12 82 ARG A N 1
ATOM 683 C CA . ARG A 1 82 ? 11.324 13.153 -1.869 1.00 83.12 82 ARG A CA 1
ATOM 684 C C . ARG A 1 82 ? 10.424 13.113 -0.636 1.00 83.12 82 ARG A C 1
ATOM 686 O O . ARG A 1 82 ? 9.820 14.108 -0.236 1.00 83.12 82 ARG A O 1
ATOM 693 N N . ILE A 1 83 ? 10.344 11.942 -0.021 1.00 84.75 83 ILE A N 1
ATOM 694 C CA . ILE A 1 83 ? 9.529 11.698 1.152 1.00 84.75 83 ILE A CA 1
ATOM 695 C C . ILE A 1 83 ? 10.424 11.313 2.316 1.00 84.75 83 ILE A C 1
ATOM 697 O O . ILE A 1 83 ? 10.935 10.202 2.393 1.00 84.75 83 ILE A O 1
ATOM 701 N N . GLY A 1 84 ? 10.606 12.240 3.256 1.00 83.38 84 GLY A N 1
ATOM 702 C CA . GLY A 1 84 ? 11.408 11.971 4.447 1.00 83.38 84 GLY A CA 1
ATOM 703 C C . GLY A 1 84 ? 10.903 10.736 5.206 1.00 83.38 84 GLY A C 1
ATOM 704 O O . GLY A 1 84 ? 9.694 10.515 5.318 1.00 83.38 84 GLY A O 1
ATOM 705 N N . ARG A 1 85 ? 11.826 9.956 5.783 1.00 84.19 85 ARG A N 1
ATOM 706 C CA . ARG A 1 85 ? 11.536 8.698 6.501 1.00 84.19 85 ARG A CA 1
ATOM 707 C C . ARG A 1 85 ? 10.429 8.837 7.550 1.00 84.19 85 ARG A C 1
ATOM 709 O O . ARG A 1 85 ? 9.539 7.995 7.625 1.00 84.19 85 ARG A O 1
ATOM 716 N N . THR A 1 86 ? 10.442 9.915 8.333 1.00 84.88 86 THR A N 1
ATOM 717 C CA . THR A 1 86 ? 9.405 10.195 9.341 1.00 84.88 86 THR A CA 1
ATOM 718 C C . THR A 1 86 ? 8.032 10.389 8.704 1.00 84.88 86 THR A C 1
ATOM 720 O O . THR A 1 86 ? 7.040 9.856 9.193 1.00 84.88 86 THR A O 1
ATOM 723 N N . ARG A 1 87 ? 7.969 11.117 7.584 1.00 87.75 87 ARG A N 1
ATOM 724 C CA . ARG A 1 87 ? 6.723 11.366 6.850 1.00 87.75 87 ARG A CA 1
ATOM 725 C C . ARG A 1 87 ? 6.188 10.073 6.240 1.00 87.75 87 ARG A C 1
ATOM 727 O O . ARG A 1 87 ? 5.013 9.780 6.418 1.00 87.75 87 ARG A O 1
ATOM 734 N N . TYR A 1 88 ? 7.053 9.267 5.624 1.00 89.44 88 TYR A N 1
ATOM 735 C CA . TYR A 1 88 ? 6.704 7.928 5.141 1.00 89.44 88 TYR A CA 1
ATOM 736 C C . TYR A 1 88 ? 6.135 7.048 6.264 1.00 89.44 88 TYR A C 1
ATOM 738 O O . TYR A 1 88 ? 5.060 6.472 6.119 1.00 89.44 88 TYR A O 1
ATOM 746 N N . ASN A 1 89 ? 6.810 6.992 7.416 1.00 87.00 89 ASN A N 1
ATOM 747 C CA . ASN A 1 89 ? 6.349 6.194 8.550 1.00 87.00 89 ASN A CA 1
ATOM 748 C C . ASN A 1 89 ? 4.979 6.649 9.059 1.00 87.00 89 ASN A C 1
ATOM 750 O O . ASN A 1 89 ? 4.165 5.804 9.418 1.00 87.00 89 ASN A O 1
ATOM 754 N N . ARG A 1 90 ? 4.701 7.959 9.068 1.00 87.75 90 ARG A N 1
ATOM 755 C CA . ARG A 1 90 ? 3.369 8.468 9.417 1.00 87.75 90 ARG A CA 1
ATOM 756 C C . ARG A 1 90 ? 2.309 8.007 8.419 1.00 87.75 90 ARG A C 1
ATOM 758 O O . ARG A 1 90 ? 1.236 7.605 8.837 1.00 87.75 90 ARG A O 1
ATOM 765 N N . ILE A 1 91 ? 2.622 8.004 7.124 1.00 90.06 91 ILE A N 1
ATOM 766 C CA . ILE A 1 91 ? 1.689 7.540 6.088 1.00 90.06 91 ILE A CA 1
ATOM 767 C C . ILE A 1 91 ? 1.370 6.050 6.226 1.00 90.06 91 ILE A C 1
ATOM 769 O O . ILE A 1 91 ? 0.219 5.656 6.065 1.00 90.06 91 ILE A O 1
ATOM 773 N N . VAL A 1 92 ? 2.379 5.220 6.499 1.00 87.50 92 VAL A N 1
ATOM 774 C CA . VAL A 1 92 ? 2.217 3.758 6.510 1.00 87.50 92 VAL A CA 1
ATOM 775 C C . VAL A 1 92 ? 1.728 3.230 7.862 1.00 87.50 92 VAL A C 1
ATOM 777 O O . VAL A 1 92 ? 0.959 2.273 7.910 1.00 87.50 92 VAL A O 1
ATOM 780 N N . TYR A 1 93 ? 2.150 3.840 8.970 1.00 83.19 93 TYR A N 1
ATOM 781 C CA . TYR A 1 93 ? 1.959 3.288 10.317 1.00 83.19 93 TYR A CA 1
ATOM 782 C C . TYR A 1 93 ? 1.117 4.158 11.254 1.00 83.19 93 TYR A C 1
ATOM 784 O O . TYR A 1 93 ? 1.035 3.845 12.445 1.00 83.19 93 TYR A O 1
ATOM 792 N N . SER A 1 94 ? 0.524 5.245 10.762 1.00 81.19 94 SER A N 1
ATOM 793 C CA . SER A 1 94 ? -0.395 6.087 11.531 1.00 81.19 94 SER A CA 1
ATOM 794 C C . SER A 1 94 ? -1.713 6.281 10.776 1.00 81.19 94 SER A C 1
ATOM 796 O O . SER A 1 94 ? -1.796 6.054 9.568 1.00 81.19 94 SER A O 1
ATOM 798 N N . ASP A 1 95 ? -2.749 6.652 11.527 1.00 81.31 95 ASP A N 1
ATOM 799 C CA . ASP A 1 95 ? -4.078 6.992 11.011 1.00 81.31 95 ASP A CA 1
ATOM 800 C C . ASP A 1 95 ? -4.271 8.518 10.907 1.00 81.31 95 ASP A C 1
ATOM 802 O O . ASP A 1 95 ? -5.391 9.019 10.873 1.00 81.31 95 ASP A O 1
ATOM 806 N N . ASP A 1 96 ? -3.172 9.279 10.875 1.00 80.56 96 ASP A N 1
ATOM 807 C CA . ASP A 1 96 ? -3.204 10.737 10.832 1.00 80.56 96 ASP A CA 1
ATOM 808 C C . ASP A 1 96 ? -3.754 11.244 9.493 1.00 80.56 96 ASP A C 1
ATOM 810 O O . ASP A 1 96 ? -3.446 10.738 8.405 1.00 80.56 96 ASP A O 1
ATOM 814 N N . ASN A 1 97 ? -4.453 12.377 9.550 1.00 79.06 97 ASN A N 1
ATOM 815 C CA . ASN A 1 97 ? -4.815 13.116 8.350 1.00 79.06 97 ASN A CA 1
ATOM 816 C C . ASN A 1 97 ? -3.615 13.893 7.781 1.00 79.06 97 ASN A C 1
ATOM 818 O O . ASN A 1 97 ? -3.389 15.067 8.075 1.00 79.06 97 ASN A O 1
ATOM 822 N N . ILE A 1 98 ? -2.824 13.215 6.953 1.00 85.25 98 ILE A N 1
ATOM 823 C CA . ILE A 1 98 ? -1.645 13.792 6.302 1.00 85.25 98 ILE A CA 1
ATOM 824 C C . ILE A 1 98 ? -2.060 14.472 4.992 1.00 85.25 98 ILE A C 1
ATOM 826 O O . ILE A 1 98 ? -2.684 13.853 4.126 1.00 85.25 98 ILE A O 1
ATOM 830 N N . LYS A 1 99 ? -1.689 15.746 4.818 1.00 86.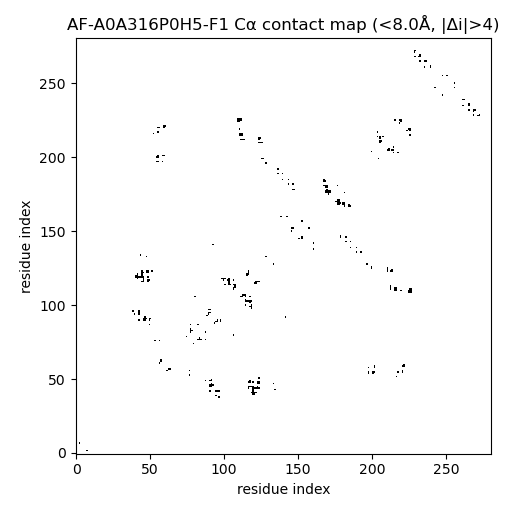50 99 LYS A N 1
ATOM 831 C CA . LYS A 1 99 ? -1.888 16.484 3.560 1.00 86.50 99 LYS A CA 1
ATOM 832 C C . LYS A 1 99 ? -0.790 16.116 2.564 1.00 86.50 99 LYS A C 1
ATOM 834 O O . LYS A 1 99 ? 0.369 16.468 2.784 1.00 86.50 99 LYS A O 1
ATOM 839 N N . LEU A 1 100 ? -1.165 15.439 1.478 1.00 87.69 100 LEU A N 1
ATOM 840 C CA . LEU A 1 100 ? -0.237 14.930 0.460 1.00 87.69 100 LEU A CA 1
ATOM 841 C C . LEU A 1 100 ? -0.395 15.584 -0.913 1.00 87.69 100 LEU A C 1
ATOM 843 O O . LEU A 1 100 ? 0.364 15.243 -1.802 1.00 87.69 100 LEU A O 1
ATOM 847 N N . ASP A 1 101 ? -1.319 16.525 -1.119 1.00 87.88 101 ASP A N 1
ATOM 848 C CA . ASP A 1 101 ? -1.633 17.006 -2.476 1.00 87.88 101 ASP A CA 1
ATOM 849 C C . ASP A 1 101 ? -0.430 17.606 -3.220 1.00 87.88 101 ASP A C 1
ATOM 851 O O . ASP A 1 101 ? -0.241 17.330 -4.403 1.00 87.88 101 ASP A O 1
ATOM 855 N N . LYS A 1 102 ? 0.424 18.377 -2.534 1.00 87.69 102 LYS A N 1
ATOM 856 C CA . LYS A 1 102 ? 1.647 18.935 -3.141 1.00 87.69 102 LYS A CA 1
ATOM 857 C C . LYS A 1 102 ? 2.657 17.843 -3.507 1.00 87.69 102 LYS A C 1
ATOM 859 O O . LYS A 1 102 ? 3.200 17.867 -4.609 1.00 87.69 102 LYS A O 1
ATOM 864 N N . ASP A 1 103 ? 2.868 16.883 -2.607 1.00 88.75 103 ASP A N 1
ATOM 865 C CA . ASP A 1 103 ? 3.776 15.752 -2.832 1.00 88.75 103 ASP A CA 1
ATOM 866 C C . ASP A 1 103 ? 3.240 14.858 -3.960 1.00 88.75 103 ASP A C 1
ATOM 868 O O . ASP A 1 103 ? 3.983 14.466 -4.849 1.00 88.75 103 ASP A O 1
ATOM 872 N N . ALA A 1 104 ? 1.930 14.606 -3.979 1.00 90.62 104 ALA A N 1
ATOM 873 C CA . ALA A 1 104 ? 1.237 13.822 -4.994 1.00 90.62 104 ALA A CA 1
ATOM 874 C C 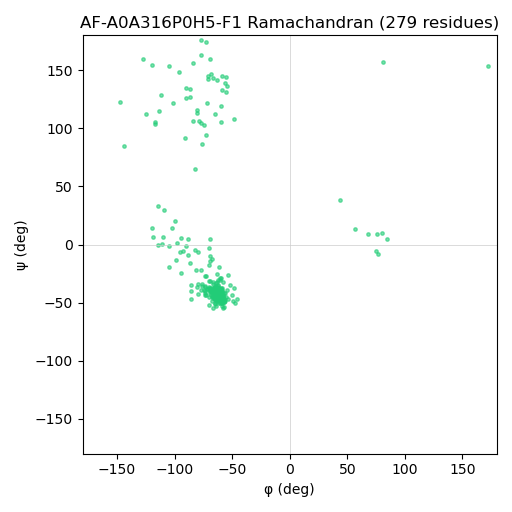. ALA A 1 104 ? 1.340 14.459 -6.385 1.00 90.62 104 ALA A C 1
ATOM 876 O O . ALA A 1 104 ? 1.580 13.751 -7.355 1.00 90.62 104 ALA A O 1
ATOM 877 N N . LEU A 1 105 ? 1.209 15.786 -6.489 1.00 88.56 105 LEU A N 1
ATOM 878 C CA . LEU A 1 105 ? 1.409 16.516 -7.747 1.00 88.56 105 LEU A CA 1
ATOM 879 C C . LEU A 1 105 ? 2.861 16.459 -8.230 1.00 88.56 105 LEU A C 1
ATOM 881 O O . LEU A 1 105 ? 3.118 16.394 -9.431 1.00 88.56 105 LEU A O 1
ATOM 885 N N . PHE A 1 106 ? 3.831 16.514 -7.317 1.00 88.56 106 PHE A N 1
ATOM 886 C CA . PHE A 1 106 ? 5.231 16.301 -7.671 1.00 88.56 106 PHE A CA 1
ATOM 887 C C . PHE A 1 106 ? 5.453 14.871 -8.179 1.00 88.56 106 PHE A C 1
ATOM 889 O O . PHE A 1 106 ? 5.927 14.691 -9.295 1.00 88.56 106 PHE A O 1
ATOM 896 N N . LEU A 1 107 ? 5.025 13.868 -7.414 1.00 89.31 107 LEU A N 1
ATOM 897 C CA . LEU A 1 107 ? 5.200 12.461 -7.760 1.00 89.31 107 LEU A CA 1
ATOM 898 C C . LEU A 1 107 ? 4.479 12.076 -9.052 1.00 89.31 107 LEU A C 1
ATOM 900 O O . LEU A 1 107 ? 5.034 11.329 -9.850 1.00 89.31 107 LEU A O 1
ATOM 904 N N . GLN A 1 108 ? 3.293 12.624 -9.318 1.00 89.50 108 GLN A N 1
ATOM 905 C CA . GLN A 1 108 ? 2.613 12.443 -10.599 1.00 89.50 108 GLN A CA 1
ATOM 906 C C . GLN A 1 108 ? 3.473 12.934 -11.767 1.00 89.50 108 GLN A C 1
ATOM 908 O O . GLN A 1 108 ? 3.578 12.246 -12.778 1.00 89.50 108 GLN A O 1
ATOM 913 N N . ARG A 1 109 ? 4.112 14.103 -11.635 1.00 84.19 109 ARG A N 1
ATOM 914 C CA . ARG A 1 109 ? 4.976 14.655 -12.691 1.00 84.19 109 ARG A CA 1
ATOM 915 C C . ARG A 1 109 ? 6.232 13.815 -12.917 1.00 84.19 109 ARG A C 1
ATOM 917 O O . ARG A 1 109 ? 6.613 13.617 -14.064 1.00 84.19 109 ARG A O 1
ATOM 924 N N . GLU A 1 110 ? 6.840 13.305 -11.850 1.00 82.69 110 GLU A N 1
ATOM 925 C CA . GLU A 1 110 ? 8.066 12.498 -11.940 1.00 82.69 110 GLU A CA 1
ATOM 926 C C . GLU A 1 110 ? 7.818 11.077 -12.462 1.00 82.69 110 GLU A C 1
ATOM 928 O O . GLU A 1 110 ? 8.619 10.536 -13.227 1.00 82.69 110 GLU A O 1
ATOM 933 N N . THR A 1 111 ? 6.712 10.462 -12.032 1.00 81.56 111 THR A N 1
ATOM 934 C CA . THR A 1 111 ? 6.444 9.029 -12.236 1.00 81.56 111 THR A CA 1
ATOM 935 C C . THR A 1 111 ? 5.401 8.742 -13.315 1.00 81.56 111 THR A C 1
ATOM 937 O O . THR A 1 111 ? 5.319 7.616 -13.796 1.00 81.56 111 THR A O 1
ATOM 940 N N . GLY A 1 112 ? 4.570 9.724 -13.676 1.00 78.25 112 GLY A N 1
ATOM 941 C CA . GLY A 1 112 ? 3.406 9.544 -14.549 1.00 78.25 112 GLY A CA 1
ATOM 942 C C . GLY A 1 112 ? 2.202 8.861 -13.883 1.00 78.25 112 GLY A C 1
ATOM 943 O O . GLY A 1 112 ? 1.145 8.766 -14.506 1.00 78.25 112 GLY A O 1
ATOM 944 N N . VAL A 1 113 ? 2.332 8.396 -12.636 1.00 87.19 113 VAL A N 1
ATOM 945 C CA . VAL A 1 113 ? 1.255 7.755 -11.864 1.00 87.19 113 VAL A CA 1
ATOM 946 C C . VAL A 1 113 ? 0.205 8.788 -11.455 1.00 87.19 113 VAL A C 1
ATOM 948 O O . VAL A 1 113 ? 0.539 9.915 -11.090 1.00 87.19 113 VAL A O 1
ATOM 951 N N . GLU A 1 114 ? -1.072 8.408 -11.469 1.00 90.50 114 GLU A N 1
ATOM 952 C CA . GLU A 1 114 ? -2.175 9.283 -11.052 1.00 90.50 114 GLU A CA 1
ATOM 953 C C . GLU A 1 114 ? -1.980 9.852 -9.636 1.00 90.50 114 GLU A C 1
ATOM 955 O O . GLU A 1 114 ? -1.657 9.126 -8.690 1.00 90.50 114 GLU A O 1
ATOM 960 N N . LYS A 1 115 ? -2.255 11.153 -9.445 1.00 93.88 115 LYS A N 1
ATOM 961 C CA . LYS A 1 115 ? -2.122 11.795 -8.122 1.00 93.88 115 LYS A CA 1
ATOM 962 C C . LYS A 1 115 ? -3.033 11.145 -7.076 1.00 93.88 115 LYS A C 1
ATOM 964 O O . LYS A 1 115 ? -2.720 11.162 -5.886 1.00 93.88 115 LYS A O 1
ATOM 969 N N . GLU A 1 116 ? -4.162 10.591 -7.519 1.00 95.56 116 GLU A N 1
ATOM 970 C CA . GLU A 1 116 ? -5.153 9.885 -6.713 1.00 95.56 116 GLU A CA 1
ATOM 971 C C . GLU A 1 116 ? -4.559 8.669 -5.996 1.00 95.56 116 GLU A C 1
ATOM 973 O O . GLU A 1 116 ? -5.019 8.310 -4.913 1.00 95.56 116 GLU A O 1
ATOM 978 N N . ILE A 1 117 ? -3.522 8.051 -6.564 1.00 95.88 117 ILE A N 1
ATOM 979 C CA . ILE A 1 117 ? -2.782 6.973 -5.911 1.00 95.88 117 ILE A CA 1
ATOM 980 C C . ILE A 1 117 ? -1.982 7.553 -4.739 1.00 95.88 117 ILE A C 1
ATOM 982 O O . ILE A 1 117 ? -2.129 7.125 -3.596 1.00 95.88 117 ILE A O 1
ATOM 986 N N . PHE A 1 118 ? -1.187 8.597 -4.964 1.00 94.62 118 PHE A N 1
ATOM 987 C CA . PHE A 1 118 ? -0.342 9.161 -3.904 1.00 94.62 118 PHE A CA 1
ATOM 988 C C . PHE A 1 118 ? -1.142 9.800 -2.763 1.00 94.62 118 PHE A C 1
ATOM 990 O O . PHE A 1 118 ? -0.783 9.653 -1.595 1.00 94.62 118 PHE A O 1
ATOM 997 N N . ASN A 1 119 ? -2.253 10.477 -3.061 1.00 93.44 119 ASN A N 1
ATOM 998 C CA . ASN A 1 119 ? -3.093 11.079 -2.022 1.00 93.44 119 ASN A CA 1
ATOM 999 C C . ASN A 1 119 ? -4.073 10.088 -1.363 1.00 93.44 119 ASN A C 1
ATOM 1001 O O . ASN A 1 119 ? -4.737 10.470 -0.395 1.00 93.44 119 ASN A O 1
ATOM 1005 N N . GLY A 1 120 ? -4.145 8.838 -1.834 1.00 93.38 120 GLY A N 1
ATOM 1006 C CA . GLY A 1 120 ? -4.976 7.773 -1.268 1.00 93.38 120 GLY A CA 1
ATOM 1007 C C . GLY A 1 120 ? -6.425 7.733 -1.739 1.00 93.38 120 GLY A C 1
ATOM 1008 O O . GLY A 1 120 ? -7.193 6.919 -1.234 1.00 93.38 120 GLY A O 1
ATOM 1009 N N . LYS A 1 121 ? -6.843 8.569 -2.692 1.00 94.38 121 LYS A N 1
ATOM 1010 C CA . LYS A 1 121 ? -8.191 8.462 -3.277 1.00 94.38 121 LYS A CA 1
ATOM 1011 C C . LYS A 1 121 ? -8.385 7.137 -4.025 1.00 94.38 121 LYS A C 1
ATOM 1013 O O . LYS A 1 121 ? -9.472 6.567 -3.990 1.00 94.38 121 LYS A O 1
ATOM 1018 N N . LYS A 1 122 ? -7.321 6.619 -4.641 1.00 94.94 122 LYS A N 1
ATOM 1019 C CA . LYS A 1 122 ? -7.253 5.292 -5.265 1.00 94.94 122 LYS A CA 1
ATOM 1020 C C . LYS A 1 122 ? -6.165 4.449 -4.600 1.00 94.94 122 LYS A C 1
ATOM 1022 O O . LYS A 1 122 ? -5.211 4.986 -4.040 1.00 94.94 122 LYS A O 1
ATOM 1027 N N . ALA A 1 123 ? -6.314 3.131 -4.657 1.00 94.62 123 ALA A N 1
ATOM 1028 C CA . ALA A 1 123 ? -5.257 2.188 -4.302 1.00 94.62 123 ALA A CA 1
ATOM 1029 C C . ALA A 1 123 ? -4.671 1.589 -5.586 1.00 94.62 123 ALA A C 1
ATOM 1031 O O . ALA A 1 123 ? -5.379 1.508 -6.588 1.00 94.62 123 ALA A O 1
ATOM 1032 N N . PHE A 1 124 ? -3.412 1.160 -5.559 1.00 92.75 124 PHE A N 1
ATOM 1033 C CA . PHE A 1 124 ? -2.951 0.182 -6.534 1.00 92.75 124 PHE A CA 1
ATOM 1034 C C . PHE A 1 124 ? -3.739 -1.114 -6.344 1.00 92.75 124 PHE A C 1
ATOM 1036 O O . PHE A 1 124 ? -3.997 -1.537 -5.214 1.00 92.75 124 PHE A O 1
ATOM 1043 N N . GLU A 1 125 ? -4.074 -1.750 -7.455 1.00 87.62 125 GLU A N 1
ATOM 1044 C CA . GLU A 1 125 ? -4.711 -3.058 -7.481 1.00 87.62 125 GLU A CA 1
ATOM 1045 C C . GLU A 1 125 ? -3.634 -4.080 -7.813 1.00 87.62 125 GLU A C 1
ATOM 1047 O O . GLU A 1 125 ? -2.928 -3.930 -8.800 1.00 87.62 125 GLU A O 1
ATOM 1052 N N . VAL A 1 126 ? -3.435 -5.062 -6.937 1.00 86.50 126 VAL A N 1
ATOM 1053 C CA . VAL A 1 126 ? -2.460 -6.134 -7.146 1.00 86.50 126 VAL A CA 1
ATOM 1054 C C . VAL A 1 126 ? -3.254 -7.415 -7.308 1.00 86.50 126 VAL A C 1
ATOM 1056 O O . VAL A 1 126 ? -3.916 -7.850 -6.365 1.00 86.50 126 VAL A O 1
ATOM 1059 N N . ASP A 1 127 ? -3.191 -8.008 -8.496 1.00 83.31 127 ASP A N 1
ATOM 1060 C CA . ASP A 1 127 ? -3.942 -9.221 -8.805 1.00 83.31 127 ASP A CA 1
ATOM 1061 C C . ASP A 1 127 ? -3.636 -10.333 -7.797 1.00 83.31 127 ASP A C 1
ATOM 1063 O O . ASP A 1 127 ? -2.483 -10.616 -7.468 1.00 83.31 127 ASP A O 1
ATOM 1067 N N . GLY A 1 128 ? -4.693 -10.956 -7.277 1.00 84.38 128 GLY A N 1
ATOM 1068 C CA . GLY A 1 128 ? -4.577 -12.014 -6.276 1.00 84.38 128 GLY A CA 1
ATOM 1069 C C . GLY A 1 128 ? -4.251 -11.535 -4.859 1.00 84.38 128 GLY A C 1
ATOM 1070 O O . GLY A 1 128 ? -3.982 -12.387 -4.016 1.00 84.38 128 GLY A O 1
ATOM 1071 N N . ILE A 1 129 ? -4.278 -10.224 -4.579 1.00 89.06 129 ILE A N 1
ATOM 1072 C CA . ILE A 1 129 ? -4.210 -9.666 -3.221 1.00 89.06 129 ILE A CA 1
ATOM 1073 C C . ILE A 1 129 ? -5.415 -8.753 -2.974 1.00 89.06 129 ILE A C 1
ATOM 1075 O O . ILE A 1 129 ? -5.542 -7.667 -3.540 1.00 89.06 129 ILE A O 1
ATOM 1079 N N . SER A 1 130 ? -6.297 -9.184 -2.080 1.00 90.75 130 SER A N 1
ATOM 1080 C CA . SER A 1 130 ? -7.497 -8.446 -1.694 1.00 90.75 130 SER A CA 1
ATOM 1081 C C . SER A 1 130 ? -7.205 -7.291 -0.727 1.00 90.75 130 SER A C 1
ATOM 1083 O O . SER A 1 130 ? -6.170 -7.219 -0.059 1.00 90.75 130 SER A O 1
ATOM 1085 N N . ARG A 1 131 ? -8.169 -6.368 -0.605 1.00 89.94 131 ARG A N 1
ATOM 1086 C CA . ARG A 1 131 ? -8.120 -5.297 0.404 1.00 89.94 131 ARG A CA 1
ATOM 1087 C C . ARG A 1 131 ? -8.129 -5.825 1.837 1.00 89.94 131 ARG A C 1
ATOM 1089 O O . ARG A 1 131 ? -7.490 -5.220 2.697 1.00 89.94 131 ARG A O 1
ATOM 1096 N N . ASP A 1 132 ? -8.845 -6.915 2.089 1.00 88.50 132 ASP A N 1
ATOM 1097 C CA . ASP A 1 132 ? -8.927 -7.506 3.423 1.00 88.50 132 ASP A CA 1
ATOM 1098 C C . ASP A 1 132 ? -7.591 -8.134 3.825 1.00 88.50 132 ASP A C 1
ATOM 1100 O O . ASP A 1 132 ? -7.129 -7.888 4.937 1.00 88.50 132 ASP A O 1
ATOM 1104 N N . GLU A 1 133 ? -6.890 -8.799 2.900 1.00 89.50 133 GLU A N 1
ATOM 1105 C CA . GLU A 1 133 ? -5.518 -9.279 3.132 1.00 89.50 133 GLU A CA 1
ATOM 1106 C C . GLU A 1 133 ? -4.547 -8.124 3.448 1.00 89.50 133 GLU A C 1
ATOM 1108 O O . GLU A 1 133 ? -3.689 -8.241 4.325 1.00 89.50 133 GLU A O 1
ATOM 1113 N N . TRP A 1 134 ? -4.691 -6.969 2.789 1.00 92.00 134 TRP A N 1
ATOM 1114 C CA . TRP A 1 134 ? -3.913 -5.773 3.137 1.00 92.00 134 TRP A CA 1
ATOM 1115 C C . TRP A 1 134 ? -4.222 -5.259 4.540 1.00 92.00 134 TRP A C 1
ATOM 1117 O O . TRP A 1 134 ? -3.308 -4.905 5.287 1.00 92.00 134 TRP A O 1
ATOM 1127 N N . LYS A 1 135 ? -5.503 -5.205 4.909 1.00 89.25 135 LYS A N 1
ATOM 1128 C CA . LYS A 1 135 ? -5.920 -4.788 6.248 1.00 89.25 135 LYS A CA 1
ATOM 1129 C C . LYS A 1 135 ? -5.343 -5.729 7.306 1.00 89.25 135 LYS A C 1
ATOM 1131 O O . LYS A 1 135 ? -4.714 -5.261 8.250 1.00 89.25 135 LYS A O 1
ATOM 1136 N N . GLU A 1 136 ? -5.445 -7.035 7.080 1.00 85.69 136 GLU A N 1
ATOM 1137 C CA . GLU A 1 136 ? -4.838 -8.065 7.923 1.00 85.69 136 GLU A CA 1
ATOM 1138 C C . GLU A 1 136 ? -3.334 -7.865 8.093 1.00 85.69 136 GLU A C 1
ATOM 1140 O O . GLU A 1 136 ? -2.829 -7.924 9.216 1.00 85.69 136 GLU A O 1
ATOM 1145 N N . HIS A 1 137 ? -2.624 -7.571 7.001 1.00 88.69 137 HIS A N 1
ATOM 1146 C CA . HIS A 1 137 ? -1.194 -7.284 7.032 1.00 88.69 137 HIS A CA 1
ATOM 1147 C C . HIS A 1 137 ? -0.856 -6.076 7.922 1.00 88.69 137 HIS A C 1
ATOM 1149 O O . HIS A 1 137 ? 0.117 -6.119 8.684 1.00 88.69 137 HIS A O 1
ATOM 1155 N N . PHE A 1 138 ? -1.639 -4.995 7.849 1.00 88.44 138 PHE A N 1
ATOM 1156 C CA . PHE A 1 138 ? -1.413 -3.801 8.670 1.00 88.44 138 PHE A CA 1
ATOM 1157 C C . PHE A 1 138 ? -1.802 -4.003 10.137 1.00 88.44 138 PHE A C 1
ATOM 1159 O O . PHE A 1 138 ? -1.083 -3.525 11.024 1.00 88.44 138 PHE A O 1
ATOM 1166 N N . ASP A 1 139 ? -2.873 -4.748 10.404 1.00 83.38 139 ASP A N 1
ATOM 1167 C CA . ASP A 1 139 ? -3.294 -5.113 11.759 1.00 83.38 139 ASP A CA 1
ATOM 1168 C C . ASP A 1 139 ? -2.207 -5.970 12.430 1.00 83.38 139 ASP A C 1
ATOM 1170 O O . ASP A 1 139 ? -1.757 -5.671 13.540 1.00 83.38 139 ASP A O 1
ATOM 1174 N N . LEU A 1 140 ? -1.672 -6.955 11.699 1.00 83.00 140 LEU A N 1
ATOM 1175 C CA . LEU A 1 140 ? -0.559 -7.804 12.125 1.00 83.00 140 LEU A CA 1
ATOM 1176 C C . LEU A 1 140 ? 0.711 -6.993 12.425 1.00 83.00 140 LEU A C 1
ATOM 1178 O O . LEU A 1 140 ? 1.370 -7.196 13.448 1.00 83.00 140 LEU A O 1
ATOM 1182 N N . ALA A 1 141 ? 1.061 -6.046 11.548 1.00 82.44 141 ALA A N 1
ATOM 1183 C CA . ALA A 1 141 ? 2.216 -5.172 11.742 1.00 82.44 141 ALA A CA 1
ATOM 1184 C C . ALA A 1 141 ? 2.063 -4.276 12.983 1.00 82.44 141 ALA A C 1
ATOM 1186 O O . ALA A 1 141 ? 3.038 -4.064 13.711 1.00 82.44 141 ALA A O 1
ATOM 1187 N N . THR A 1 142 ? 0.848 -3.786 13.240 1.00 81.25 142 THR A N 1
ATOM 1188 C CA . THR A 1 142 ? 0.519 -2.967 14.413 1.00 81.25 142 THR A CA 1
ATOM 1189 C C . THR A 1 142 ? 0.606 -3.783 15.698 1.00 81.25 142 THR A C 1
ATOM 1191 O O . THR A 1 142 ? 1.288 -3.359 16.634 1.00 81.25 142 THR A O 1
ATOM 1194 N N . LEU A 1 143 ? 0.000 -4.975 15.727 1.00 78.00 143 LEU A N 1
ATOM 1195 C CA . LEU A 1 143 ? 0.057 -5.898 16.865 1.00 78.00 143 LEU A CA 1
ATOM 1196 C C . LEU A 1 143 ? 1.504 -6.252 17.218 1.00 78.00 143 LEU A C 1
ATOM 1198 O O . LEU A 1 143 ? 1.930 -6.101 18.362 1.00 78.00 143 LEU A O 1
ATOM 1202 N N . ARG A 1 144 ? 2.301 -6.625 16.211 1.00 79.19 144 ARG A N 1
ATOM 1203 C CA . ARG A 1 144 ? 3.727 -6.924 16.383 1.00 79.19 144 ARG A CA 1
ATOM 1204 C C . ARG A 1 144 ? 4.509 -5.735 16.942 1.00 79.19 144 ARG A C 1
ATOM 1206 O O . ARG A 1 144 ? 5.419 -5.934 17.745 1.00 79.19 144 ARG A O 1
ATOM 1213 N N . ARG A 1 145 ? 4.204 -4.506 16.505 1.00 77.75 145 ARG A N 1
ATOM 1214 C CA . ARG A 1 145 ? 4.867 -3.294 17.014 1.00 77.75 145 ARG A CA 1
ATOM 1215 C C . ARG A 1 145 ? 4.560 -3.088 18.496 1.00 77.75 145 ARG A C 1
ATOM 1217 O O . ARG A 1 145 ? 5.505 -2.932 19.261 1.00 77.75 145 ARG A O 1
ATOM 1224 N N . LYS A 1 146 ? 3.280 -3.166 18.883 1.00 76.06 146 LYS A N 1
ATOM 1225 C CA . LYS A 1 146 ? 2.836 -3.060 20.284 1.00 76.06 146 LYS A CA 1
ATOM 1226 C C . LYS A 1 146 ? 3.524 -4.111 21.165 1.00 76.06 146 LYS A C 1
ATOM 1228 O O . LYS A 1 146 ? 4.149 -3.763 22.157 1.00 76.06 146 LYS A O 1
ATOM 1233 N N . MET A 1 147 ? 3.534 -5.374 20.725 1.00 74.81 147 MET A N 1
ATOM 1234 C CA . MET A 1 147 ? 4.215 -6.475 21.424 1.00 74.81 147 MET A CA 1
ATOM 1235 C C . MET A 1 147 ? 5.714 -6.223 21.646 1.00 74.81 147 MET A C 1
ATOM 1237 O O . MET A 1 147 ? 6.237 -6.513 22.717 1.00 74.81 147 MET A O 1
ATOM 1241 N N . LYS A 1 148 ? 6.426 -5.683 20.647 1.00 74.69 148 LYS A N 1
ATOM 1242 C CA . LYS A 1 148 ? 7.872 -5.411 20.754 1.00 74.69 148 LYS A CA 1
ATOM 1243 C C . LYS A 1 148 ? 8.216 -4.213 21.634 1.00 74.69 148 LYS A C 1
ATOM 1245 O O . LYS A 1 148 ? 9.328 -4.164 22.148 1.00 74.69 148 LYS A O 1
ATOM 1250 N N . GLN A 1 149 ? 7.318 -3.241 21.752 1.00 71.69 149 GLN A N 1
ATOM 1251 C CA . GLN A 1 149 ? 7.558 -2.024 22.530 1.00 71.69 149 GLN A CA 1
ATOM 1252 C C . GLN A 1 149 ? 7.358 -2.239 24.035 1.00 71.69 149 GLN A C 1
ATOM 1254 O O . GLN A 1 149 ? 7.691 -1.353 24.812 1.00 71.69 149 GLN A O 1
ATOM 1259 N N . GLY A 1 150 ? 6.877 -3.416 24.456 1.00 59.91 150 GLY A N 1
ATOM 1260 C CA . GLY A 1 150 ? 6.581 -3.685 25.864 1.00 59.91 150 GLY A CA 1
ATOM 1261 C C . GLY A 1 150 ? 5.402 -2.864 26.388 1.00 59.91 150 GLY A C 1
ATOM 1262 O O . GLY A 1 150 ? 5.144 -2.872 27.589 1.00 59.91 150 GLY A O 1
ATOM 1263 N N . ASP A 1 151 ? 4.684 -2.173 25.497 1.00 53.69 151 ASP A N 1
ATOM 1264 C CA . ASP A 1 151 ? 3.426 -1.531 25.829 1.00 53.69 151 ASP A CA 1
ATOM 1265 C C . ASP A 1 151 ? 2.477 -2.634 26.299 1.00 53.69 151 ASP A C 1
ATOM 1267 O O . ASP A 1 151 ? 2.203 -3.584 25.558 1.00 53.69 151 ASP A O 1
ATOM 1271 N N . TYR A 1 152 ? 2.012 -2.528 27.547 1.00 49.28 152 TYR A N 1
ATOM 1272 C CA . TYR A 1 152 ? 0.939 -3.362 28.079 1.00 49.28 152 TYR A CA 1
ATOM 1273 C C . TYR A 1 152 ? -0.205 -3.351 27.067 1.00 49.28 152 TYR A C 1
ATOM 1275 O O . TYR A 1 152 ? -0.878 -2.333 26.896 1.00 49.28 152 TYR A O 1
ATOM 1283 N N . ILE A 1 153 ? -0.418 -4.467 26.371 1.00 55.12 153 ILE A N 1
ATOM 1284 C CA . ILE A 1 153 ? -1.614 -4.601 25.555 1.00 55.12 153 ILE A CA 1
ATOM 1285 C C . ILE A 1 153 ? -2.727 -4.901 26.550 1.00 55.12 153 ILE A C 1
ATOM 1287 O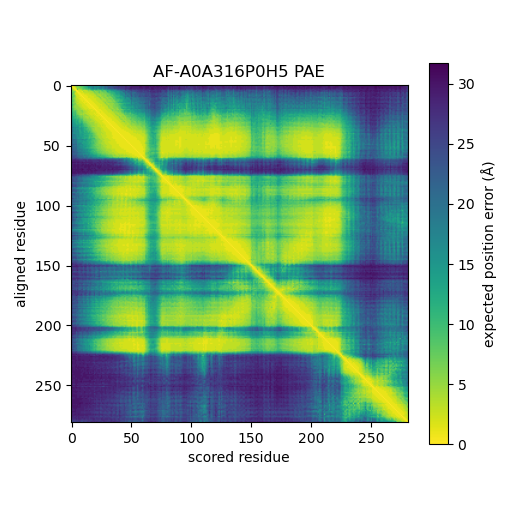 O . ILE A 1 153 ? -2.771 -5.993 27.115 1.00 55.12 153 ILE A O 1
ATOM 1291 N N . LYS A 1 154 ? -3.567 -3.901 26.839 1.00 50.38 154 LYS A N 1
ATOM 1292 C CA . LYS A 1 154 ? -4.777 -4.116 27.636 1.00 50.38 154 LYS A CA 1
ATOM 1293 C C . LYS A 1 154 ? -5.598 -5.201 26.955 1.00 50.38 154 LYS A C 1
ATOM 1295 O O . LYS A 1 154 ? -5.705 -5.172 25.732 1.00 50.38 154 LYS A O 1
ATOM 1300 N N . GLU A 1 155 ? -6.172 -6.117 27.730 1.00 46.59 155 GLU A N 1
ATOM 1301 C CA . GLU A 1 155 ? -6.957 -7.262 27.236 1.00 46.59 155 GLU A CA 1
ATOM 1302 C C . GLU A 1 155 ? -8.006 -6.835 26.184 1.00 46.59 155 GLU A C 1
ATOM 1304 O O . GLU A 1 155 ? -8.140 -7.460 25.135 1.00 46.59 155 GLU A O 1
ATOM 1309 N N . GLU A 1 156 ? -8.600 -5.660 26.396 1.00 51.88 156 GLU A N 1
ATOM 1310 C CA . GLU A 1 156 ? -9.563 -4.958 25.534 1.00 51.88 156 GLU A CA 1
ATOM 1311 C C . GLU A 1 156 ? -8.993 -4.522 24.160 1.00 51.88 156 GLU A C 1
ATOM 1313 O O . GLU A 1 156 ? -9.657 -4.638 23.130 1.00 51.88 156 GLU A O 1
ATOM 1318 N N . ASP A 1 157 ? -7.746 -4.030 24.114 1.00 47.84 157 ASP A N 1
ATOM 1319 C CA . ASP A 1 157 ? -7.044 -3.647 22.874 1.00 47.84 157 ASP A CA 1
ATOM 1320 C C . ASP A 1 157 ? -6.615 -4.876 22.069 1.00 47.84 157 ASP A C 1
ATOM 1322 O O . ASP A 1 157 ? -6.437 -4.817 20.844 1.00 47.84 157 ASP A O 1
ATOM 1326 N N . VAL A 1 158 ? -6.397 -5.986 22.776 1.00 49.81 158 VAL A N 1
ATOM 1327 C CA . VAL A 1 158 ? -6.093 -7.264 22.162 1.00 49.81 158 VAL A CA 1
ATOM 1328 C C . VAL A 1 158 ? -7.385 -7.914 21.660 1.00 49.81 158 VAL A C 1
ATOM 1330 O O . VAL A 1 158 ? -7.352 -8.351 20.528 1.00 49.81 158 VAL A O 1
ATOM 1333 N N . GLU A 1 159 ? -8.527 -7.929 22.359 1.00 47.41 159 GLU A N 1
ATOM 1334 C CA . GLU A 1 159 ? -9.750 -8.674 21.965 1.00 47.41 159 GLU A CA 1
ATOM 1335 C C . GLU A 1 159 ? -10.155 -8.537 20.483 1.00 47.41 159 GLU A C 1
ATOM 1337 O O . GLU A 1 159 ? -10.370 -9.547 19.804 1.00 47.41 159 GLU A O 1
ATOM 1342 N N . ALA A 1 160 ? -10.167 -7.317 19.938 1.00 53.84 160 ALA A N 1
ATOM 1343 C CA . ALA A 1 160 ? -10.552 -7.082 18.543 1.00 53.84 160 ALA A CA 1
ATOM 1344 C C . ALA A 1 160 ? -9.520 -7.602 17.516 1.00 53.84 160 ALA A C 1
ATOM 1346 O O . ALA A 1 160 ? -9.894 -8.025 16.423 1.00 53.84 160 ALA A O 1
ATOM 1347 N N . SER A 1 161 ? -8.225 -7.592 17.859 1.00 50.94 161 SER A N 1
ATOM 1348 C CA . SER A 1 161 ? -7.132 -8.104 17.007 1.00 50.94 161 SER A CA 1
ATOM 1349 C C . SER A 1 161 ? -6.769 -9.568 17.326 1.00 50.94 161 SER A C 1
ATOM 1351 O O . SER A 1 161 ? -6.270 -10.293 16.468 1.00 50.94 161 SER A O 1
ATOM 1353 N N . LEU A 1 162 ? -7.056 -10.027 18.547 1.00 52.31 162 LEU A N 1
ATOM 1354 C CA . LEU A 1 162 ? -6.859 -11.376 19.065 1.00 52.31 162 LEU A CA 1
ATOM 1355 C C . LEU A 1 162 ? -7.853 -12.316 18.470 1.00 52.31 162 LEU A C 1
ATOM 1357 O O . LEU A 1 162 ? -7.435 -13.399 18.116 1.00 52.31 162 LEU A O 1
ATOM 1361 N N . PHE A 1 163 ? -9.133 -11.967 18.348 1.00 56.75 163 PHE A N 1
ATOM 1362 C CA . PHE A 1 163 ? -10.106 -12.962 17.898 1.00 56.75 163 PHE A CA 1
ATOM 1363 C C . PHE A 1 163 ? -9.660 -13.653 16.596 1.00 56.75 163 PHE A C 1
ATOM 1365 O O . PHE A 1 163 ? -9.806 -14.863 16.443 1.00 56.75 163 PHE A O 1
ATOM 1372 N N . LYS A 1 164 ? -8.983 -12.902 15.719 1.00 64.62 164 LYS A N 1
ATOM 1373 C CA . LYS A 1 164 ? -8.393 -13.409 14.481 1.00 64.62 164 LYS A CA 1
ATOM 1374 C C . LYS A 1 164 ? -7.042 -14.122 14.640 1.00 64.62 164 LYS A C 1
ATOM 1376 O O . LYS A 1 164 ? -6.801 -15.096 13.938 1.00 64.62 164 LYS A O 1
ATOM 1381 N N . TYR A 1 165 ? -6.162 -13.666 15.538 1.00 68.44 165 TYR A N 1
ATOM 1382 C CA . TYR A 1 165 ? -4.796 -14.200 15.695 1.00 68.44 165 TYR A CA 1
ATOM 1383 C C . TYR A 1 165 ? -4.553 -14.994 16.992 1.00 68.44 165 TYR A C 1
ATOM 1385 O O . TYR A 1 165 ? -3.424 -15.397 17.258 1.00 68.44 165 TYR A O 1
ATOM 1393 N N . LYS A 1 166 ? -5.589 -15.261 17.795 1.00 65.44 166 LYS A N 1
ATOM 1394 C CA . LYS A 1 166 ? -5.513 -15.911 19.115 1.00 65.44 166 LYS A CA 1
ATOM 1395 C C . LYS A 1 166 ? -4.909 -17.306 19.017 1.00 65.44 166 LYS A C 1
ATOM 1397 O O . LYS A 1 166 ? -4.083 -17.653 19.846 1.00 65.44 166 LYS A O 1
ATOM 1402 N N . GLY A 1 167 ? -5.237 -18.059 17.964 1.00 67.81 167 GLY A N 1
ATOM 1403 C CA . GLY A 1 167 ? -4.630 -19.370 17.686 1.00 67.81 167 GLY A CA 1
ATOM 1404 C C . GLY A 1 167 ? -3.144 -19.316 17.304 1.00 67.81 167 GLY A C 1
ATOM 1405 O O . GLY A 1 167 ? -2.469 -20.341 17.279 1.00 67.81 167 GLY A O 1
ATOM 1406 N N . HIS A 1 168 ? -2.617 -18.124 17.018 1.00 72.44 168 HIS A N 1
ATOM 1407 C CA . HIS A 1 168 ? -1.209 -17.888 16.709 1.00 72.44 168 HIS A CA 1
ATOM 1408 C C . HIS A 1 168 ? -0.447 -17.242 17.868 1.00 72.44 168 HIS A C 1
ATOM 1410 O O . HIS A 1 168 ? 0.755 -17.016 17.738 1.00 72.44 168 HIS A O 1
ATOM 1416 N N . LEU A 1 169 ? -1.115 -16.954 18.988 1.00 75.31 169 LEU A N 1
ATOM 1417 C CA . LEU A 1 169 ? -0.445 -16.512 20.200 1.00 75.31 169 LEU A CA 1
ATOM 1418 C C . LEU A 1 169 ? -0.082 -17.712 21.056 1.00 75.31 169 LEU A C 1
ATOM 1420 O O . LEU A 1 169 ? -0.883 -18.619 21.256 1.00 75.31 169 LEU A O 1
ATOM 1424 N N . GLU A 1 170 ? 1.141 -17.696 21.558 1.00 72.38 170 GLU A N 1
ATOM 1425 C CA . GLU A 1 170 ? 1.608 -18.686 22.516 1.00 72.38 170 GLU A CA 1
ATOM 1426 C C . GLU A 1 170 ? 1.321 -18.181 23.917 1.00 72.38 170 GLU A C 1
ATOM 1428 O O . GLU A 1 170 ? 1.707 -17.063 24.261 1.00 72.38 170 GLU A O 1
ATOM 1433 N N . ILE A 1 171 ? 0.630 -18.998 24.703 1.00 72.62 171 ILE A N 1
ATOM 1434 C CA . ILE A 1 171 ? 0.282 -18.712 26.091 1.00 72.62 171 ILE A CA 1
ATOM 1435 C C . ILE A 1 171 ? 1.087 -19.684 26.951 1.00 72.62 171 ILE A C 1
ATOM 1437 O O . ILE A 1 171 ? 1.112 -20.882 26.675 1.00 72.62 171 ILE A O 1
ATOM 1441 N N . ASP A 1 172 ? 1.798 -19.163 27.943 1.00 70.69 172 ASP A N 1
ATOM 1442 C CA . ASP A 1 172 ? 2.544 -19.979 28.889 1.00 70.69 172 ASP A CA 1
ATOM 1443 C C . ASP A 1 172 ? 1.616 -20.705 29.876 1.00 70.69 172 ASP A C 1
ATOM 1445 O O . ASP A 1 172 ? 0.396 -20.525 29.895 1.00 70.69 172 ASP A O 1
ATOM 1449 N N . THR A 1 173 ? 2.208 -21.560 30.706 1.00 70.12 173 THR A N 1
ATOM 1450 C CA . THR A 1 173 ? 1.483 -22.341 31.717 1.00 70.12 173 THR A CA 1
ATOM 1451 C C . THR A 1 173 ? 0.778 -21.477 32.763 1.00 70.12 173 THR A C 1
ATOM 1453 O O . THR A 1 173 ? -0.152 -21.960 33.402 1.00 70.12 173 THR A O 1
ATOM 1456 N N . ASP A 1 174 ? 1.181 -20.212 32.907 1.00 71.19 174 ASP A N 1
ATOM 1457 C CA . ASP A 1 174 ? 0.614 -19.247 33.851 1.00 71.19 174 ASP A CA 1
ATOM 1458 C C . ASP A 1 174 ? -0.484 -18.379 33.203 1.00 71.19 174 ASP A C 1
ATOM 1460 O O . ASP A 1 174 ? -0.984 -17.436 33.821 1.00 71.19 174 ASP A O 1
ATOM 1464 N N . GLY A 1 175 ? -0.862 -18.669 31.952 1.00 66.25 175 GLY A N 1
ATOM 1465 C CA . GLY A 1 175 ? -1.892 -17.935 31.218 1.00 66.25 175 GLY A CA 1
ATOM 1466 C C . GLY A 1 175 ? -1.413 -16.619 30.596 1.00 66.25 175 GLY A C 1
ATOM 1467 O O . GLY A 1 175 ? -2.237 -15.844 30.108 1.00 66.25 175 GLY A O 1
ATOM 1468 N N . LYS A 1 176 ? -0.104 -16.337 30.581 1.00 70.06 176 LYS A N 1
ATOM 1469 C CA . LYS A 1 176 ? 0.471 -15.113 30.004 1.00 70.06 176 LYS A CA 1
ATOM 1470 C C . LYS A 1 176 ? 0.951 -15.344 28.578 1.00 70.06 176 LYS A C 1
ATOM 1472 O O . LYS A 1 176 ? 1.421 -16.414 28.210 1.00 70.06 176 LYS A O 1
ATOM 1477 N N . ILE A 1 177 ? 0.878 -14.306 27.748 1.00 72.25 177 ILE A N 1
ATOM 1478 C CA . ILE A 1 177 ? 1.338 -14.383 26.358 1.00 72.25 177 ILE A CA 1
ATOM 1479 C C . ILE A 1 177 ? 2.871 -14.439 26.319 1.00 72.25 177 ILE A C 1
ATOM 1481 O O . ILE A 1 177 ? 3.558 -13.496 26.719 1.00 72.25 177 ILE A O 1
ATOM 1485 N N . ASN A 1 178 ? 3.416 -15.499 25.728 1.00 76.38 178 ASN A N 1
ATOM 1486 C CA . ASN A 1 178 ? 4.813 -15.577 25.338 1.00 76.38 178 ASN A CA 1
ATOM 1487 C C . ASN A 1 178 ? 5.048 -14.679 24.116 1.00 76.38 178 ASN A C 1
ATOM 1489 O O . ASN A 1 178 ? 4.846 -15.072 22.961 1.00 76.38 178 ASN A O 1
ATOM 1493 N N . ILE A 1 179 ? 5.484 -13.446 24.381 1.00 77.50 179 ILE A N 1
ATOM 1494 C CA . ILE A 1 179 ? 5.708 -12.408 23.366 1.00 77.50 179 ILE A CA 1
ATOM 1495 C C . ILE A 1 179 ? 6.691 -12.880 22.288 1.00 77.50 179 ILE A C 1
ATOM 1497 O O . ILE A 1 179 ? 6.472 -12.628 21.103 1.00 77.50 179 ILE A O 1
ATOM 1501 N N . LYS A 1 180 ? 7.772 -13.569 22.676 1.00 79.06 180 LYS A N 1
ATOM 1502 C CA . LYS A 1 180 ? 8.837 -13.978 21.752 1.00 79.06 180 LYS A CA 1
ATOM 1503 C C . LYS A 1 180 ? 8.326 -14.981 20.719 1.00 79.06 180 LYS A C 1
ATOM 1505 O O . LYS A 1 180 ? 8.528 -14.765 19.524 1.00 79.06 180 LYS A O 1
ATOM 1510 N N . GLU A 1 181 ? 7.661 -16.043 21.169 1.00 80.12 181 GLU A N 1
ATOM 1511 C CA . GLU A 1 181 ? 7.165 -17.083 20.261 1.00 80.12 181 GLU A CA 1
ATOM 1512 C C . GLU A 1 181 ? 5.950 -16.594 19.460 1.00 80.12 181 GLU A C 1
ATOM 1514 O O . GLU A 1 181 ? 5.861 -16.836 18.257 1.00 80.12 181 GLU A O 1
ATOM 1519 N N . SER A 1 182 ? 5.087 -15.779 20.074 1.00 78.69 182 SER A N 1
ATOM 1520 C CA . SER A 1 182 ? 3.984 -15.114 19.373 1.00 78.69 182 SER A CA 1
ATOM 1521 C C . SER A 1 182 ? 4.493 -14.227 18.233 1.00 78.69 182 SER A C 1
ATOM 1523 O O . SER A 1 182 ? 4.066 -14.374 17.092 1.00 78.69 182 SER A O 1
ATOM 1525 N N . VAL A 1 183 ? 5.471 -13.347 18.485 1.00 80.75 183 VAL A N 1
ATOM 1526 C CA . VAL A 1 183 ? 6.068 -12.492 17.439 1.00 80.75 183 VAL A CA 1
ATOM 1527 C C . VAL A 1 183 ? 6.673 -13.323 16.307 1.00 80.75 183 VAL A C 1
ATOM 1529 O O . VAL A 1 183 ? 6.562 -12.922 15.147 1.00 80.75 183 VAL A O 1
ATOM 1532 N N . LYS A 1 184 ? 7.286 -14.471 16.615 1.00 83.06 184 LYS A N 1
ATOM 1533 C CA . LYS A 1 184 ? 7.848 -15.377 15.607 1.00 83.06 184 LYS A CA 1
ATOM 1534 C C . LYS A 1 184 ? 6.759 -15.967 14.703 1.00 83.06 184 LYS A C 1
ATOM 1536 O O . LYS A 1 184 ? 6.893 -15.869 13.485 1.00 83.06 184 LYS A O 1
ATOM 1541 N N . LYS A 1 185 ? 5.657 -16.467 15.271 1.00 81.38 185 LYS A N 1
ATOM 1542 C CA . LYS A 1 185 ? 4.496 -16.951 14.501 1.00 81.38 185 LYS A CA 1
ATOM 1543 C C . LYS A 1 185 ? 3.865 -15.854 13.641 1.00 81.38 185 LYS A C 1
ATOM 1545 O O . LYS A 1 185 ? 3.577 -16.064 12.465 1.00 81.38 185 LYS A O 1
ATOM 1550 N N . LEU A 1 186 ? 3.704 -14.649 14.191 1.00 82.94 186 LEU A N 1
ATOM 1551 C CA . LEU A 1 186 ? 3.198 -13.500 13.431 1.00 82.94 186 LEU A CA 1
ATOM 1552 C C . LEU A 1 186 ? 4.145 -13.123 12.274 1.00 82.94 186 LEU A C 1
ATOM 1554 O O . LEU A 1 186 ? 3.689 -12.754 11.191 1.00 82.94 186 LEU A O 1
ATOM 1558 N N . ASP A 1 187 ? 5.462 -13.248 12.462 1.00 84.44 187 ASP A N 1
ATOM 1559 C CA . ASP A 1 187 ? 6.444 -13.031 11.394 1.00 84.44 187 ASP A CA 1
ATOM 1560 C C . ASP A 1 187 ? 6.355 -14.096 10.284 1.00 84.44 187 ASP A C 1
ATOM 1562 O O . ASP A 1 187 ? 6.577 -13.765 9.118 1.00 84.44 187 ASP A O 1
ATOM 1566 N N . GLU A 1 188 ? 5.991 -15.341 10.596 1.00 86.00 188 GLU A N 1
ATOM 1567 C CA . GLU A 1 188 ? 5.746 -16.393 9.597 1.00 86.00 188 GLU A CA 1
ATOM 1568 C C . GLU A 1 188 ? 4.519 -16.086 8.732 1.00 86.00 188 GLU A C 1
ATOM 1570 O O . GLU A 1 188 ? 4.617 -16.110 7.504 1.00 86.00 188 GLU A O 1
ATOM 1575 N N . ILE A 1 189 ? 3.405 -15.674 9.343 1.00 84.50 189 ILE A N 1
ATOM 1576 C CA . ILE A 1 189 ? 2.198 -15.244 8.614 1.00 84.50 189 ILE A CA 1
ATOM 1577 C C . ILE A 1 189 ? 2.528 -14.066 7.690 1.00 84.50 189 ILE A C 1
ATOM 1579 O O . ILE A 1 189 ? 2.205 -14.071 6.499 1.00 84.50 189 ILE A O 1
ATOM 1583 N N . LYS A 1 190 ? 3.253 -13.068 8.214 1.00 86.56 190 LYS A N 1
ATOM 1584 C CA . LYS A 1 190 ? 3.693 -11.914 7.426 1.00 86.56 190 LYS A CA 1
ATOM 1585 C C . LYS A 1 190 ? 4.550 -12.337 6.229 1.00 86.56 190 LYS A C 1
ATOM 1587 O O . LYS A 1 190 ? 4.400 -11.764 5.149 1.00 86.56 190 LYS A O 1
ATOM 1592 N N . LYS A 1 191 ? 5.458 -13.304 6.405 1.00 87.38 191 LYS A N 1
ATOM 1593 C CA . LYS A 1 191 ? 6.339 -13.792 5.331 1.00 87.38 191 LYS A CA 1
ATOM 1594 C C . LYS A 1 191 ? 5.554 -14.400 4.174 1.00 87.38 191 LYS A C 1
ATOM 1596 O O . LYS A 1 191 ? 5.937 -14.147 3.037 1.00 87.38 191 LYS A O 1
ATOM 1601 N N . VAL A 1 192 ? 4.467 -15.129 4.435 1.00 87.25 192 VAL A N 1
ATOM 1602 C CA . VAL A 1 192 ? 3.625 -15.719 3.375 1.00 87.25 192 VAL A CA 1
ATOM 1603 C C . VAL A 1 192 ? 3.025 -14.628 2.485 1.00 87.25 192 VAL A C 1
ATOM 1605 O O . VAL A 1 192 ? 3.193 -14.663 1.266 1.00 87.25 192 VAL A O 1
ATOM 1608 N N . PHE A 1 193 ? 2.399 -13.615 3.092 1.00 88.88 193 PHE A N 1
ATOM 1609 C CA . PHE A 1 193 ? 1.839 -12.473 2.360 1.00 88.88 193 PHE A CA 1
ATOM 1610 C C . PHE A 1 193 ? 2.914 -11.723 1.562 1.00 88.88 193 PHE A C 1
ATOM 1612 O O . PHE A 1 193 ? 2.761 -11.481 0.366 1.00 88.88 193 PHE A O 1
ATOM 1619 N N . VAL A 1 194 ? 4.033 -11.381 2.213 1.00 86.81 194 VAL A N 1
ATOM 1620 C CA . VAL A 1 194 ? 5.121 -10.633 1.567 1.00 86.81 194 VAL A CA 1
ATOM 1621 C C . VAL A 1 194 ? 5.760 -11.448 0.443 1.00 86.81 194 VAL A C 1
ATOM 1623 O O . VAL A 1 194 ? 6.096 -10.874 -0.585 1.00 86.81 194 VAL A O 1
ATOM 1626 N N . GLY A 1 195 ? 5.909 -12.764 0.601 1.00 86.69 195 GLY A N 1
ATOM 1627 C CA . GLY A 1 195 ? 6.428 -13.656 -0.435 1.00 86.69 195 GLY A CA 1
ATOM 1628 C C . GLY A 1 195 ? 5.581 -13.609 -1.705 1.00 86.69 195 GLY A C 1
ATOM 1629 O O . GLY A 1 195 ? 6.112 -13.281 -2.766 1.00 86.69 195 GLY A O 1
ATOM 1630 N N . ARG A 1 196 ? 4.263 -13.819 -1.571 1.00 88.31 196 ARG A N 1
ATOM 1631 C CA . ARG A 1 196 ? 3.297 -13.720 -2.681 1.00 88.31 196 ARG A CA 1
ATOM 1632 C C . ARG A 1 196 ? 3.341 -12.349 -3.350 1.00 88.31 196 ARG A C 1
ATOM 1634 O O . ARG A 1 196 ? 3.480 -12.253 -4.565 1.00 88.31 196 ARG A O 1
ATOM 1641 N N . LEU A 1 197 ? 3.286 -11.277 -2.556 1.00 86.94 197 LEU A N 1
ATOM 1642 C CA . LEU A 1 197 ? 3.347 -9.913 -3.080 1.00 86.94 197 LEU A CA 1
ATOM 1643 C C . LEU A 1 197 ? 4.640 -9.676 -3.866 1.00 86.94 197 LEU A C 1
ATOM 1645 O O . LEU A 1 197 ? 4.613 -9.133 -4.966 1.00 86.94 197 LEU A O 1
ATOM 1649 N N . LYS A 1 198 ? 5.787 -10.089 -3.321 1.00 83.19 198 LYS A N 1
ATOM 1650 C CA . LYS A 1 198 ? 7.073 -9.923 -3.997 1.00 83.19 198 LYS A CA 1
ATOM 1651 C C . LYS A 1 198 ? 7.124 -10.692 -5.308 1.00 83.19 198 LYS A C 1
ATOM 1653 O O . LYS A 1 198 ? 7.655 -10.149 -6.266 1.00 83.19 198 LYS A O 1
ATOM 1658 N N . GLU A 1 199 ? 6.588 -11.905 -5.357 1.00 82.19 199 GLU A N 1
ATOM 1659 C CA . GLU A 1 199 ? 6.525 -12.708 -6.578 1.00 82.19 199 GLU A CA 1
ATOM 1660 C C . GLU A 1 199 ? 5.725 -12.004 -7.682 1.00 82.19 199 GLU A C 1
ATOM 1662 O O . GLU A 1 199 ? 6.225 -11.858 -8.799 1.00 82.19 199 GLU A O 1
ATOM 1667 N N . ILE A 1 200 ? 4.551 -11.464 -7.338 1.00 79.56 200 ILE A N 1
ATOM 1668 C CA . ILE A 1 200 ? 3.711 -10.690 -8.262 1.00 79.56 200 ILE A CA 1
ATOM 1669 C C . ILE A 1 200 ? 4.470 -9.454 -8.775 1.00 79.56 200 ILE A C 1
ATOM 1671 O O . ILE A 1 200 ? 4.504 -9.181 -9.975 1.00 79.56 200 ILE A O 1
ATOM 1675 N N . LEU A 1 201 ? 5.146 -8.729 -7.878 1.00 79.31 201 LEU A N 1
ATOM 1676 C CA . LEU A 1 201 ? 5.863 -7.492 -8.208 1.00 79.31 201 LEU A CA 1
ATOM 1677 C C . LEU A 1 201 ? 7.213 -7.713 -8.923 1.00 79.31 201 LEU A C 1
ATOM 1679 O O . LEU A 1 201 ? 7.718 -6.792 -9.568 1.00 79.31 201 LEU A O 1
ATOM 1683 N N . ARG A 1 202 ? 7.829 -8.899 -8.798 1.00 69.94 202 ARG A N 1
ATOM 1684 C CA . ARG A 1 202 ? 9.187 -9.198 -9.298 1.00 69.94 202 ARG A CA 1
ATOM 1685 C C . ARG A 1 202 ? 9.254 -9.264 -10.816 1.00 69.94 202 ARG A C 1
ATOM 1687 O O . ARG A 1 202 ? 10.248 -8.843 -11.395 1.00 69.94 202 ARG A O 1
ATOM 1694 N N . ASN A 1 203 ? 8.216 -9.790 -11.457 1.00 58.84 203 ASN A N 1
ATOM 1695 C CA . ASN A 1 203 ? 8.288 -10.110 -12.879 1.00 58.84 203 ASN A CA 1
ATOM 1696 C C . ASN A 1 203 ? 7.897 -8.945 -13.791 1.00 58.84 203 ASN A C 1
ATOM 1698 O O . ASN A 1 203 ? 8.035 -9.073 -15.005 1.00 58.84 203 ASN A O 1
ATOM 1702 N N . GLY A 1 204 ? 7.370 -7.840 -13.247 1.00 56.00 204 GLY A N 1
ATOM 1703 C CA . GLY A 1 204 ? 6.913 -6.705 -14.056 1.00 56.00 204 GLY A CA 1
ATOM 1704 C C . GLY A 1 204 ? 5.857 -7.075 -15.110 1.00 56.00 204 GLY A C 1
ATOM 1705 O O . GLY A 1 204 ? 5.601 -6.296 -16.025 1.00 56.00 204 GLY A O 1
ATOM 1706 N N . LYS A 1 205 ? 5.270 -8.277 -15.008 1.00 58.31 205 LYS A N 1
ATOM 1707 C CA . LYS A 1 205 ? 4.251 -8.825 -15.907 1.00 58.31 205 LYS A CA 1
ATOM 1708 C C . LYS A 1 205 ? 2.900 -8.268 -15.486 1.00 58.31 205 LYS A C 1
ATOM 1710 O O . LYS A 1 205 ? 2.047 -8.984 -14.977 1.00 58.31 205 LYS A O 1
ATOM 1715 N N . TYR A 1 206 ? 2.761 -6.961 -15.630 1.00 64.88 206 TYR A N 1
ATOM 1716 C CA . TYR A 1 206 ? 1.493 -6.287 -15.438 1.00 64.88 206 TYR A CA 1
ATOM 1717 C C . TYR A 1 206 ? 0.730 -6.340 -16.757 1.00 64.88 206 TYR A C 1
ATOM 1719 O O . TYR A 1 206 ? 1.293 -6.042 -17.809 1.00 64.88 206 TYR A O 1
ATOM 1727 N N . ASP A 1 207 ? -0.549 -6.689 -16.694 1.00 64.69 207 ASP A N 1
ATOM 1728 C CA . ASP A 1 207 ? -1.505 -6.283 -17.721 1.00 64.69 207 ASP A CA 1
ATOM 1729 C C . ASP A 1 207 ? -1.509 -4.743 -17.726 1.00 64.69 207 ASP A C 1
ATOM 1731 O O . ASP A 1 207 ? -1.961 -4.129 -16.760 1.00 64.69 207 ASP A O 1
ATOM 1735 N N . ILE A 1 208 ? -0.887 -4.113 -18.731 1.00 61.84 208 ILE A N 1
ATOM 1736 C CA . ILE A 1 208 ? -0.657 -2.656 -18.750 1.00 61.84 208 ILE A CA 1
ATOM 1737 C C . ILE A 1 208 ? -1.989 -1.900 -18.767 1.00 61.84 208 ILE A C 1
ATOM 1739 O O . ILE A 1 208 ? -2.088 -0.837 -18.150 1.00 61.84 208 ILE A O 1
ATOM 1743 N N . ASP A 1 209 ? -3.014 -2.467 -19.401 1.00 57.81 209 ASP A N 1
ATOM 1744 C CA . ASP A 1 209 ? -4.332 -1.849 -19.506 1.00 57.81 209 ASP A CA 1
ATOM 1745 C C . ASP A 1 209 ? -5.056 -1.842 -18.156 1.00 57.81 209 ASP A C 1
ATOM 1747 O O . ASP A 1 209 ? -5.690 -0.848 -17.796 1.00 57.81 209 ASP A O 1
ATOM 1751 N N . LYS A 1 210 ? -4.912 -2.909 -17.362 1.00 66.88 210 LYS A N 1
ATOM 1752 C CA . LYS A 1 210 ? -5.535 -3.001 -16.027 1.00 66.88 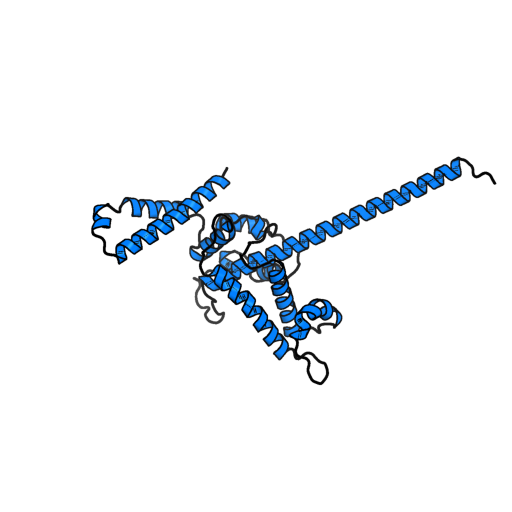210 LYS A CA 1
ATOM 1753 C C . LYS A 1 210 ? -4.694 -2.376 -14.920 1.00 66.88 210 LYS A C 1
ATOM 1755 O O . LYS A 1 210 ? -5.209 -1.688 -14.046 1.00 66.88 210 LYS A O 1
ATOM 1760 N N . ASN A 1 211 ? -3.382 -2.571 -14.976 1.00 76.50 211 ASN A N 1
ATOM 1761 C CA . ASN A 1 211 ? -2.438 -2.272 -13.901 1.00 76.50 211 ASN A CA 1
ATOM 1762 C C . ASN A 1 211 ? -1.459 -1.152 -14.284 1.00 76.50 211 ASN A C 1
ATOM 1764 O O . ASN A 1 211 ? -0.310 -1.112 -13.834 1.00 76.50 211 ASN A O 1
ATOM 1768 N N . ARG A 1 212 ? -1.923 -0.192 -15.090 1.00 75.56 212 ARG A N 1
ATOM 1769 C CA . ARG A 1 212 ? -1.125 0.925 -15.617 1.00 75.56 212 ARG A CA 1
ATOM 1770 C C . ARG A 1 212 ? -0.283 1.639 -14.558 1.00 75.56 212 ARG A C 1
ATOM 1772 O O . ARG A 1 212 ? 0.912 1.855 -14.745 1.00 75.56 212 ARG A O 1
ATOM 1779 N N . ASN A 1 213 ? -0.898 2.027 -13.441 1.00 85.25 213 ASN A N 1
ATOM 1780 C CA . ASN A 1 213 ? -0.205 2.772 -12.387 1.00 85.25 213 ASN A CA 1
ATOM 1781 C C . ASN A 1 213 ? 0.917 1.931 -11.742 1.00 85.25 213 ASN A C 1
ATOM 1783 O O . ASN A 1 213 ? 1.970 2.484 -11.424 1.00 85.25 213 ASN A O 1
ATOM 1787 N N . LEU A 1 214 ? 0.732 0.609 -11.596 1.00 85.69 214 LEU A N 1
ATOM 1788 C CA . LEU A 1 214 ? 1.776 -0.306 -11.110 1.00 85.69 214 LEU A CA 1
ATOM 1789 C C . LEU A 1 214 ? 2.946 -0.422 -12.094 1.00 85.69 214 LEU A C 1
ATOM 1791 O O . LEU A 1 214 ? 4.104 -0.440 -11.679 1.00 85.69 214 LEU A O 1
ATOM 1795 N N . PHE A 1 215 ? 2.657 -0.462 -13.395 1.00 80.19 215 PHE A N 1
ATOM 1796 C CA . PHE A 1 215 ? 3.697 -0.459 -14.419 1.00 80.19 215 PHE A CA 1
ATOM 1797 C C . PHE A 1 215 ? 4.528 0.830 -14.373 1.00 80.19 215 PHE A C 1
ATOM 1799 O O . PHE A 1 215 ? 5.755 0.768 -14.315 1.00 80.19 215 PHE A O 1
ATOM 1806 N N . LEU A 1 216 ? 3.874 1.995 -14.333 1.00 80.56 216 LEU A N 1
ATOM 1807 C CA . LEU A 1 216 ? 4.546 3.300 -14.335 1.00 80.56 216 LEU A CA 1
ATOM 1808 C C . LEU A 1 216 ? 5.478 3.479 -13.133 1.00 80.56 216 LEU A C 1
ATOM 1810 O O . LEU A 1 216 ? 6.620 3.914 -13.286 1.00 80.56 216 LEU A O 1
ATOM 1814 N N . ILE A 1 217 ? 5.024 3.093 -11.938 1.00 86.38 217 ILE A N 1
ATOM 1815 C CA . ILE A 1 217 ? 5.850 3.188 -10.734 1.00 86.38 217 ILE A CA 1
ATOM 1816 C C . ILE A 1 217 ? 7.024 2.202 -10.763 1.00 86.38 217 ILE A C 1
ATOM 1818 O O . ILE A 1 217 ? 8.137 2.574 -10.395 1.00 86.38 217 ILE A O 1
ATOM 1822 N N . HIS A 1 218 ? 6.814 0.976 -11.256 1.00 81.31 218 HIS A N 1
ATOM 1823 C CA . HIS A 1 218 ? 7.887 -0.001 -11.430 1.00 81.31 218 HIS A CA 1
ATOM 1824 C C . HIS A 1 218 ? 8.927 0.520 -12.433 1.00 81.31 218 HIS A C 1
ATOM 1826 O O . HIS A 1 218 ? 10.121 0.513 -12.137 1.00 81.31 218 HIS A O 1
ATOM 1832 N N . TYR A 1 219 ? 8.485 1.031 -13.586 1.00 76.75 219 TYR A N 1
ATOM 1833 C CA . TYR A 1 219 ? 9.356 1.621 -14.604 1.00 76.75 219 TYR A CA 1
ATOM 1834 C C . TYR A 1 219 ? 10.181 2.781 -14.038 1.00 76.75 219 TYR A C 1
AT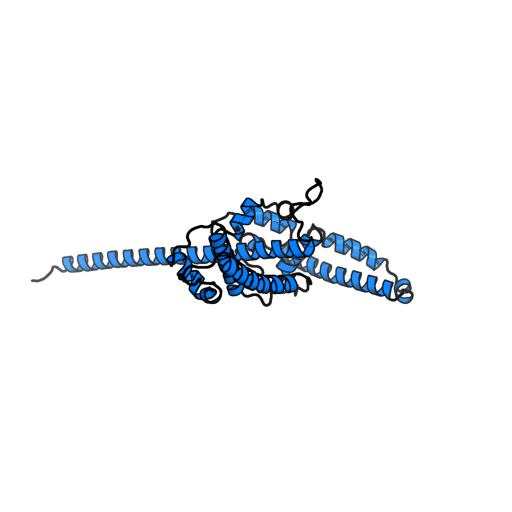OM 1836 O O . TYR A 1 219 ? 11.401 2.820 -14.214 1.00 76.75 219 TYR A O 1
ATOM 1844 N N . TYR A 1 220 ? 9.537 3.687 -13.298 1.00 80.38 220 TYR A N 1
ATOM 1845 C CA . TYR A 1 220 ? 10.211 4.801 -12.640 1.00 80.38 220 TYR A CA 1
ATOM 1846 C C . TYR A 1 220 ? 11.287 4.327 -11.655 1.00 80.38 220 TYR A C 1
ATOM 1848 O O . TYR A 1 220 ? 12.401 4.841 -11.682 1.00 80.38 220 TYR A O 1
ATOM 1856 N N . ILE A 1 221 ? 11.006 3.310 -10.833 1.00 80.69 221 ILE A N 1
ATOM 1857 C CA . ILE A 1 221 ? 11.995 2.745 -9.902 1.00 80.69 221 ILE A CA 1
ATOM 1858 C C . ILE A 1 221 ? 13.183 2.137 -10.663 1.00 80.69 221 ILE A C 1
ATOM 1860 O O . ILE A 1 221 ? 14.332 2.330 -10.263 1.00 80.69 221 ILE A O 1
ATOM 1864 N N . VAL A 1 222 ? 12.942 1.421 -11.766 1.00 74.25 222 VAL A N 1
ATOM 1865 C CA . VAL A 1 222 ? 14.013 0.809 -12.568 1.00 74.25 222 VAL A CA 1
ATOM 1866 C C . VAL A 1 222 ? 14.885 1.880 -13.228 1.00 74.25 222 VAL A C 1
ATOM 1868 O O . VAL A 1 222 ? 16.105 1.867 -13.039 1.00 74.25 222 VAL A O 1
ATOM 1871 N N . LYS A 1 223 ? 14.269 2.804 -13.976 1.00 70.12 223 LYS A N 1
ATOM 1872 C CA . LYS A 1 223 ? 14.948 3.707 -14.923 1.00 70.12 223 LYS A CA 1
ATOM 1873 C C . LYS A 1 223 ? 15.223 5.113 -14.364 1.00 70.12 223 LYS A C 1
ATOM 1875 O O . LYS A 1 223 ? 15.983 5.864 -14.964 1.00 70.12 223 LYS A O 1
ATOM 1880 N N . GLY A 1 224 ? 14.627 5.494 -13.233 1.00 62.84 224 GLY A N 1
ATOM 1881 C CA . GLY A 1 224 ? 14.868 6.766 -12.534 1.00 62.84 224 GLY A CA 1
ATOM 1882 C C . GLY A 1 224 ? 14.216 8.011 -13.154 1.00 62.84 224 GLY A C 1
ATOM 1883 O O . GLY A 1 224 ? 14.241 9.069 -12.531 1.00 62.84 224 GLY A O 1
ATOM 1884 N N . LYS A 1 225 ? 13.628 7.913 -14.354 1.00 55.19 225 LYS A N 1
ATOM 1885 C CA . LYS A 1 225 ? 12.868 8.985 -15.021 1.00 55.19 225 LYS A CA 1
ATOM 1886 C C . LYS A 1 225 ? 11.746 8.374 -15.865 1.00 55.19 225 LYS A C 1
ATOM 1888 O O . LYS A 1 225 ? 12.024 7.582 -16.760 1.00 55.19 225 LYS A O 1
ATOM 1893 N N . ALA A 1 226 ? 10.488 8.754 -15.624 1.00 48.88 226 ALA A N 1
ATOM 1894 C CA . ALA A 1 226 ? 9.379 8.369 -16.509 1.00 48.88 226 ALA A CA 1
ATOM 1895 C C . ALA A 1 226 ? 9.286 9.281 -17.749 1.00 48.88 226 ALA A C 1
ATOM 1897 O O . ALA A 1 226 ? 8.764 8.877 -18.784 1.00 48.88 226 ALA A O 1
ATOM 1898 N N . TYR A 1 227 ? 9.843 10.495 -17.670 1.00 45.91 227 TYR A N 1
ATOM 1899 C CA . TYR A 1 227 ? 9.724 11.525 -18.711 1.00 45.91 227 TYR A CA 1
ATOM 1900 C C . TYR A 1 227 ? 10.469 11.217 -20.019 1.00 45.91 227 TYR A C 1
ATOM 1902 O O . TYR A 1 227 ? 10.269 11.905 -21.014 1.00 45.91 227 TYR A O 1
ATOM 1910 N N . ASP A 1 228 ? 11.304 10.178 -20.033 1.00 48.31 228 ASP A N 1
ATOM 1911 C CA . ASP A 1 228 ? 12.124 9.823 -21.190 1.00 48.31 228 ASP A CA 1
ATOM 1912 C C . ASP A 1 228 ? 11.562 8.639 -21.976 1.00 48.31 228 ASP A C 1
ATOM 1914 O O . ASP A 1 228 ? 12.262 8.082 -22.808 1.00 48.31 228 ASP A O 1
ATOM 1918 N N . VAL A 1 229 ? 10.307 8.234 -21.745 1.00 48.88 229 VAL A N 1
ATOM 1919 C CA . VAL A 1 229 ? 9.654 7.210 -22.579 1.00 48.88 229 VAL A CA 1
ATOM 1920 C C . VAL A 1 229 ? 9.646 7.660 -24.045 1.00 48.88 229 VAL A C 1
ATOM 1922 O O . VAL A 1 229 ? 10.043 6.886 -24.905 1.00 48.88 229 VAL A O 1
ATOM 1925 N N . SER A 1 230 ? 9.332 8.927 -24.342 1.00 45.53 230 SER A N 1
ATOM 1926 C CA . SER A 1 230 ? 9.353 9.465 -25.715 1.00 45.53 230 SER A CA 1
ATOM 1927 C C . SER A 1 230 ? 10.746 9.462 -26.355 1.00 45.53 230 SER A C 1
ATOM 1929 O O . SER A 1 230 ? 10.887 9.068 -27.507 1.00 45.53 230 SER A O 1
ATOM 1931 N N . ASN A 1 231 ? 11.783 9.847 -25.613 1.00 43.44 231 ASN A N 1
ATOM 1932 C CA . ASN A 1 231 ? 13.159 9.873 -26.115 1.00 43.44 231 ASN A CA 1
ATOM 1933 C C . ASN A 1 231 ? 13.764 8.460 -26.179 1.00 43.44 231 ASN A C 1
ATOM 1935 O O . ASN A 1 231 ? 14.505 8.142 -27.095 1.00 43.44 231 ASN A O 1
ATOM 1939 N N . SER A 1 232 ? 13.399 7.573 -25.247 1.00 47.50 232 SER A N 1
ATOM 1940 C CA . SER A 1 232 ? 13.763 6.152 -25.279 1.00 47.50 232 SER A CA 1
ATOM 1941 C C . SER A 1 232 ? 13.126 5.466 -26.486 1.00 47.50 232 SER A C 1
ATOM 1943 O O . SER A 1 232 ? 13.798 4.696 -27.163 1.00 47.50 232 SER A O 1
ATOM 1945 N N . ILE A 1 233 ? 11.872 5.800 -26.824 1.00 50.31 233 ILE A N 1
ATOM 1946 C CA . ILE A 1 233 ? 11.232 5.389 -28.086 1.00 50.31 233 ILE A CA 1
ATOM 1947 C C . ILE A 1 233 ? 11.979 5.962 -29.280 1.00 50.31 233 ILE A C 1
ATOM 1949 O O . ILE A 1 233 ? 12.157 5.250 -30.261 1.00 50.31 233 ILE A O 1
ATOM 1953 N N . GLU A 1 234 ? 12.414 7.219 -29.231 1.00 48.06 234 GLU A N 1
ATOM 1954 C CA . GLU A 1 234 ? 13.111 7.870 -30.341 1.00 48.06 234 GLU A CA 1
ATOM 1955 C C . GLU A 1 234 ? 14.508 7.272 -30.579 1.00 48.06 234 GLU A C 1
ATOM 1957 O O . GLU A 1 234 ? 14.860 6.960 -31.714 1.00 48.06 234 GLU A O 1
ATOM 1962 N N . ILE A 1 235 ? 15.275 7.016 -29.517 1.00 51.25 235 ILE A N 1
ATOM 1963 C CA . ILE A 1 235 ? 16.583 6.348 -29.559 1.00 51.25 235 ILE A CA 1
ATOM 1964 C C . ILE A 1 235 ? 16.430 4.899 -30.035 1.00 51.25 235 ILE A C 1
ATOM 1966 O O . ILE A 1 235 ? 17.159 4.473 -30.931 1.00 51.25 235 ILE A O 1
ATOM 1970 N N . LEU A 1 236 ? 15.460 4.150 -29.496 1.00 48.31 236 LEU A N 1
ATOM 1971 C CA . LEU A 1 236 ? 15.165 2.788 -29.953 1.00 48.31 236 LEU A CA 1
ATOM 1972 C C . LEU A 1 236 ? 14.661 2.773 -31.399 1.00 48.31 236 LEU A C 1
ATOM 1974 O O . LEU A 1 236 ? 15.024 1.875 -32.150 1.00 48.31 236 LEU A O 1
ATOM 1978 N N . SER A 1 237 ? 13.884 3.772 -31.824 1.00 47.38 237 SER A N 1
ATOM 1979 C CA . SER A 1 237 ? 13.446 3.904 -33.217 1.00 47.38 237 SER A CA 1
ATOM 1980 C C . SER A 1 237 ? 14.622 4.156 -34.140 1.00 47.38 237 SER A C 1
ATOM 1982 O O . SER A 1 237 ? 14.817 3.373 -35.054 1.00 47.38 237 SER A O 1
ATOM 1984 N N . ARG A 1 238 ? 15.491 5.125 -33.833 1.00 53.97 238 ARG A N 1
ATOM 1985 C CA . ARG A 1 238 ? 16.703 5.383 -34.625 1.00 53.97 238 ARG A CA 1
ATOM 1986 C C . ARG A 1 238 ? 17.655 4.190 -34.680 1.00 53.97 238 ARG A C 1
ATOM 1988 O O . ARG A 1 238 ? 18.398 4.076 -35.645 1.00 53.97 238 ARG A O 1
ATOM 1995 N N . ASN A 1 239 ? 17.696 3.349 -33.649 1.00 55.22 239 ASN A N 1
ATOM 1996 C CA . ASN A 1 239 ? 18.537 2.150 -33.641 1.00 55.22 239 ASN A CA 1
ATOM 1997 C C . ASN A 1 239 ? 17.904 0.992 -34.422 1.00 55.22 239 ASN A C 1
ATOM 1999 O O . ASN A 1 239 ? 18.630 0.254 -35.075 1.00 55.22 239 ASN A O 1
ATOM 2003 N N . LEU A 1 240 ? 16.576 0.863 -34.400 1.00 54.88 240 LEU A N 1
ATOM 2004 C CA . LEU A 1 240 ? 15.849 -0.137 -35.183 1.00 54.88 240 LEU A CA 1
ATOM 2005 C C . LEU A 1 240 ? 15.750 0.233 -36.667 1.00 54.88 240 LEU A C 1
ATOM 2007 O O . LEU A 1 240 ? 15.896 -0.639 -37.511 1.00 54.88 240 LEU A O 1
ATOM 2011 N N . ASP A 1 241 ? 15.606 1.518 -36.988 1.00 60.72 241 ASP A N 1
ATOM 2012 C CA . ASP A 1 241 ? 15.568 2.027 -38.367 1.00 60.72 241 ASP A CA 1
ATOM 2013 C C . ASP A 1 241 ? 16.938 1.920 -39.069 1.00 60.72 241 ASP A C 1
ATOM 2015 O O . ASP A 1 241 ? 17.027 2.047 -40.288 1.00 60.72 241 ASP A O 1
ATOM 2019 N N . LYS A 1 242 ? 18.016 1.687 -38.305 1.00 64.62 242 LYS A N 1
ATOM 2020 C CA . LYS A 1 242 ? 19.366 1.411 -38.823 1.00 64.62 242 LYS A CA 1
ATOM 2021 C C . LYS A 1 242 ? 19.606 -0.061 -39.137 1.00 64.62 242 LYS A C 1
ATOM 2023 O O . LYS A 1 242 ? 20.591 -0.349 -39.805 1.00 64.62 242 LYS A O 1
ATOM 2028 N N . ILE A 1 243 ? 18.762 -0.966 -38.639 1.00 63.59 243 ILE A N 1
ATOM 2029 C CA . ILE A 1 243 ? 18.919 -2.398 -38.877 1.00 63.59 243 ILE A CA 1
ATOM 2030 C C . ILE A 1 243 ? 18.354 -2.707 -40.257 1.00 63.59 243 ILE A C 1
ATOM 2032 O O . ILE A 1 243 ? 17.160 -2.549 -40.518 1.00 63.59 243 ILE A O 1
ATOM 2036 N N . THR A 1 244 ? 19.232 -3.142 -41.148 1.00 68.81 244 THR A N 1
ATOM 2037 C CA . THR A 1 244 ? 18.858 -3.511 -42.513 1.00 68.81 244 THR A CA 1
ATOM 2038 C C . THR A 1 244 ? 18.349 -4.951 -42.580 1.00 68.81 244 THR A C 1
ATOM 2040 O O . THR A 1 244 ? 18.696 -5.802 -41.759 1.00 68.81 244 THR A O 1
ATOM 2043 N N . TRP A 1 245 ? 17.538 -5.257 -43.596 1.00 51.72 245 TRP A N 1
ATOM 2044 C CA . TRP A 1 245 ? 17.080 -6.628 -43.847 1.00 51.72 245 TRP A CA 1
ATOM 2045 C C . TRP A 1 245 ? 18.240 -7.611 -44.064 1.00 51.72 245 TRP A C 1
ATOM 2047 O O . TRP A 1 245 ? 18.145 -8.764 -43.656 1.00 51.72 245 TRP A O 1
ATOM 2057 N N . GLU A 1 246 ? 19.349 -7.158 -44.649 1.00 65.94 246 GLU A N 1
ATOM 2058 C CA . GLU A 1 246 ? 20.552 -7.975 -44.851 1.00 65.94 246 GLU A CA 1
ATOM 2059 C C . GLU A 1 246 ? 21.260 -8.313 -43.531 1.00 65.94 246 GLU A C 1
ATOM 2061 O O . GLU A 1 246 ? 21.687 -9.453 -43.342 1.00 65.94 246 GLU A O 1
ATOM 2066 N N . GLU A 1 247 ? 21.321 -7.376 -42.580 1.00 58.88 247 GLU A N 1
ATOM 2067 C CA . GLU A 1 247 ? 21.867 -7.630 -41.239 1.00 58.88 247 GLU A CA 1
ATOM 2068 C C . GLU A 1 247 ? 21.007 -8.604 -40.429 1.00 58.88 247 GLU A C 1
ATOM 2070 O O . GLU A 1 247 ? 21.551 -9.394 -39.666 1.00 58.88 247 GLU A O 1
ATOM 2075 N N . ILE A 1 248 ? 19.680 -8.590 -40.599 1.00 57.28 248 ILE A N 1
ATOM 2076 C CA . ILE A 1 248 ? 18.782 -9.552 -39.936 1.00 57.28 248 ILE A CA 1
ATOM 2077 C C . ILE A 1 248 ? 18.966 -10.949 -40.533 1.00 57.28 248 ILE A C 1
ATOM 2079 O O . ILE A 1 248 ? 19.080 -11.925 -39.801 1.00 57.28 248 ILE A O 1
ATOM 2083 N N . MET A 1 249 ? 19.026 -11.055 -41.861 1.00 52.72 249 MET A N 1
ATOM 2084 C CA . MET A 1 249 ? 19.125 -12.343 -42.558 1.00 52.72 249 MET A CA 1
ATOM 2085 C C . MET A 1 249 ? 20.478 -13.043 -42.369 1.00 52.72 249 MET A C 1
ATOM 2087 O O . MET A 1 249 ? 20.585 -14.242 -42.616 1.00 52.72 249 MET A O 1
ATOM 2091 N N . THR A 1 250 ? 21.506 -12.305 -41.943 1.00 67.94 250 THR A N 1
ATOM 2092 C CA . THR A 1 250 ? 22.863 -12.821 -41.693 1.00 67.94 250 THR A CA 1
ATOM 2093 C C . THR A 1 250 ? 23.247 -12.834 -40.208 1.00 67.94 250 THR A C 1
ATOM 2095 O O . THR A 1 250 ? 24.357 -13.245 -39.864 1.00 67.94 250 THR A O 1
ATOM 2098 N N . ALA A 1 251 ? 22.345 -12.404 -39.319 1.00 69.75 251 ALA A N 1
ATOM 2099 C CA . ALA A 1 251 ? 22.571 -12.366 -37.880 1.00 69.75 251 ALA A CA 1
ATOM 2100 C C . ALA A 1 251 ? 22.607 -13.772 -37.262 1.00 69.75 251 ALA A C 1
ATOM 2102 O O . ALA A 1 251 ? 21.857 -14.664 -37.651 1.00 69.75 251 ALA A O 1
ATOM 2103 N N . SER A 1 252 ? 23.460 -13.951 -36.250 1.00 78.69 252 SER A N 1
ATOM 2104 C CA . SER A 1 252 ? 23.425 -15.134 -35.387 1.00 78.69 252 SER A CA 1
ATOM 2105 C C . SER A 1 252 ? 22.176 -15.139 -34.497 1.00 78.69 252 SER A C 1
ATOM 2107 O O . SER A 1 252 ? 21.599 -14.085 -34.224 1.00 78.69 252 SER A O 1
ATOM 2109 N N . ASP A 1 253 ? 21.801 -16.309 -33.978 1.00 66.56 253 ASP A N 1
ATOM 2110 C CA . ASP A 1 253 ? 20.631 -16.470 -33.100 1.00 66.56 253 ASP A CA 1
ATOM 2111 C C . ASP A 1 253 ? 20.663 -15.536 -31.875 1.00 66.56 253 ASP A C 1
ATOM 2113 O O . ASP A 1 253 ? 19.651 -14.921 -31.535 1.00 66.56 253 ASP A O 1
ATOM 2117 N N . ASP A 1 254 ? 21.834 -15.334 -31.263 1.00 65.38 254 ASP A N 1
ATOM 2118 C CA . ASP A 1 254 ? 22.000 -14.406 -30.133 1.00 65.38 254 ASP A CA 1
ATOM 2119 C C . ASP A 1 254 ? 21.708 -12.949 -30.535 1.00 65.38 254 ASP A C 1
ATOM 2121 O O . ASP A 1 254 ? 21.029 -12.210 -29.820 1.00 65.38 254 ASP A O 1
ATOM 2125 N N . ARG A 1 255 ? 22.167 -12.544 -31.724 1.00 57.66 255 ARG A N 1
ATOM 2126 C CA . ARG A 1 255 ? 21.965 -11.199 -32.280 1.00 57.66 255 ARG A CA 1
ATOM 2127 C C . ARG A 1 255 ? 20.500 -10.980 -32.680 1.00 57.66 255 ARG A C 1
ATOM 2129 O O . ARG A 1 255 ? 19.950 -9.904 -32.456 1.00 57.66 255 ARG A O 1
ATOM 2136 N N . LEU A 1 256 ? 19.842 -12.012 -33.211 1.00 52.84 256 LEU A N 1
ATOM 2137 C CA . LEU A 1 256 ? 18.402 -12.009 -33.478 1.00 52.84 256 LEU A CA 1
ATOM 2138 C C . LEU A 1 256 ? 17.592 -11.873 -32.182 1.00 52.84 256 LEU A C 1
ATOM 2140 O O . LEU A 1 256 ? 16.619 -11.117 -32.139 1.00 52.84 256 LEU A O 1
ATOM 2144 N N . GLN A 1 257 ? 18.013 -12.533 -31.102 1.00 64.69 257 GLN A N 1
ATOM 2145 C CA . GLN A 1 257 ? 17.355 -12.421 -29.803 1.00 64.69 257 GLN A CA 1
ATOM 2146 C C . GLN A 1 257 ? 17.507 -11.019 -29.191 1.00 64.69 257 GLN A C 1
ATOM 2148 O O . GLN A 1 257 ? 16.554 -10.495 -28.605 1.00 64.69 257 GLN A O 1
ATOM 2153 N N . GLU A 1 258 ? 18.661 -10.371 -29.363 1.00 66.25 258 GLU A N 1
ATOM 2154 C CA . GLU A 1 258 ? 18.853 -8.960 -29.007 1.00 66.25 258 GLU A CA 1
ATOM 2155 C C . GLU A 1 258 ? 17.895 -8.041 -29.782 1.00 66.25 258 GLU A C 1
ATOM 2157 O O . GLU A 1 258 ? 17.263 -7.166 -29.181 1.00 66.25 258 GLU A O 1
ATOM 2162 N N . PHE A 1 259 ? 17.702 -8.279 -31.085 1.00 58.22 259 PHE A N 1
ATOM 2163 C CA . PHE A 1 259 ? 16.738 -7.527 -31.896 1.00 58.22 259 PHE A CA 1
ATOM 2164 C C . PHE A 1 259 ? 15.289 -7.738 -31.442 1.00 58.22 259 PHE A C 1
ATOM 2166 O O . PHE A 1 259 ? 14.542 -6.766 -31.305 1.00 58.22 259 PHE A O 1
ATOM 2173 N N . ILE A 1 260 ? 14.894 -8.977 -31.136 1.00 66.44 260 ILE A N 1
ATOM 2174 C CA . ILE A 1 260 ? 13.560 -9.302 -30.604 1.00 66.44 260 ILE A CA 1
ATOM 2175 C C . ILE A 1 260 ? 13.316 -8.591 -29.267 1.00 66.44 260 ILE A C 1
ATOM 2177 O O . ILE A 1 260 ? 12.233 -8.039 -29.039 1.00 66.44 260 ILE A O 1
ATOM 2181 N N . ASN A 1 261 ? 14.320 -8.559 -28.390 1.00 70.06 261 ASN A N 1
ATOM 2182 C CA . ASN A 1 261 ? 14.227 -7.883 -27.098 1.00 70.06 261 ASN A CA 1
ATOM 2183 C C . ASN A 1 261 ? 14.089 -6.361 -27.268 1.00 70.06 261 ASN A C 1
ATOM 2185 O O . ASN A 1 261 ? 13.223 -5.756 -26.634 1.00 70.06 261 ASN A O 1
ATOM 2189 N N . ALA A 1 262 ? 14.868 -5.754 -28.170 1.00 63.50 262 ALA A N 1
ATOM 2190 C CA . ALA A 1 262 ? 14.790 -4.325 -28.477 1.00 63.50 262 ALA A CA 1
ATOM 2191 C C . ALA A 1 262 ? 13.437 -3.924 -29.098 1.00 63.50 262 ALA A C 1
ATOM 2193 O O . ALA A 1 262 ? 12.854 -2.906 -28.716 1.00 63.50 262 ALA A O 1
ATOM 2194 N N . LEU A 1 263 ? 12.895 -4.742 -30.008 1.00 62.00 263 LEU A N 1
ATOM 2195 C CA . LEU A 1 263 ? 11.557 -4.557 -30.586 1.00 62.00 263 LEU A CA 1
ATOM 2196 C C . LEU A 1 263 ? 10.455 -4.683 -29.531 1.00 62.00 263 LEU A C 1
ATOM 2198 O O . LEU A 1 263 ? 9.536 -3.865 -29.493 1.00 62.00 263 LEU A O 1
ATOM 2202 N N . SER A 1 264 ? 10.571 -5.668 -28.641 1.00 69.94 264 SER A N 1
ATOM 2203 C CA . SER A 1 264 ? 9.627 -5.872 -27.540 1.00 69.94 264 SER A CA 1
ATOM 2204 C C . SER A 1 264 ? 9.645 -4.706 -26.543 1.00 69.94 264 SER A C 1
ATOM 2206 O O . SER A 1 264 ? 8.595 -4.311 -26.037 1.00 69.94 264 SER A O 1
ATOM 2208 N N . GLU A 1 265 ? 10.816 -4.125 -26.262 1.00 61.84 265 GLU A N 1
ATOM 2209 C CA . GLU A 1 265 ? 10.940 -2.923 -25.424 1.00 61.84 265 GLU A CA 1
ATOM 2210 C C . GLU A 1 265 ? 10.356 -1.688 -26.134 1.00 61.84 265 GLU A C 1
ATOM 2212 O O . GLU A 1 265 ? 9.616 -0.925 -25.509 1.00 61.84 265 GLU A O 1
ATOM 2217 N N . LYS A 1 266 ? 10.577 -1.530 -27.451 1.00 63.84 266 LYS A N 1
ATOM 2218 C CA . LYS A 1 266 ? 9.959 -0.457 -28.253 1.00 63.84 266 LYS A CA 1
ATOM 2219 C C . LYS A 1 266 ? 8.434 -0.557 -28.275 1.00 63.84 266 LYS A C 1
ATOM 2221 O O . LYS A 1 266 ? 7.783 0.474 -28.132 1.00 63.84 266 LYS A O 1
ATOM 2226 N N . LEU A 1 267 ? 7.866 -1.757 -28.412 1.00 63.38 267 LEU A N 1
ATOM 2227 C CA . LEU A 1 267 ? 6.414 -1.962 -28.383 1.00 63.38 267 LEU A CA 1
ATOM 2228 C C . LEU A 1 267 ? 5.823 -1.507 -27.041 1.00 63.38 267 LEU A C 1
ATOM 2230 O O . LEU A 1 267 ? 4.936 -0.658 -27.019 1.00 63.38 267 LEU A O 1
ATOM 2234 N N . LYS A 1 268 ? 6.407 -1.962 -25.925 1.00 63.53 268 LYS A N 1
ATOM 2235 C CA . LYS A 1 268 ? 5.975 -1.573 -24.571 1.00 63.53 268 LYS A CA 1
ATOM 2236 C C . LYS A 1 268 ? 6.069 -0.069 -24.326 1.00 63.53 268 LYS A C 1
ATOM 2238 O O . LYS A 1 268 ? 5.218 0.518 -23.660 1.00 63.53 268 LYS A O 1
ATOM 2243 N N . LEU A 1 269 ? 7.117 0.572 -24.840 1.00 57.50 269 LEU A N 1
ATOM 2244 C CA . LEU A 1 269 ? 7.281 2.014 -24.700 1.00 57.50 269 LEU A CA 1
ATOM 2245 C C . LEU A 1 269 ? 6.309 2.786 -25.603 1.00 57.50 269 LEU A C 1
ATOM 2247 O O . LEU A 1 269 ? 5.716 3.759 -25.145 1.00 57.50 269 LEU A O 1
ATOM 2251 N N . ALA A 1 270 ? 6.099 2.356 -26.849 1.00 59.06 270 ALA A N 1
ATOM 2252 C CA . ALA A 1 270 ? 5.138 2.968 -27.768 1.00 59.06 270 ALA A CA 1
ATOM 2253 C C . ALA A 1 270 ? 3.705 2.908 -27.218 1.00 59.06 270 ALA A C 1
ATOM 2255 O O . ALA A 1 270 ? 3.000 3.918 -27.242 1.00 59.06 270 ALA A O 1
ATOM 2256 N N . GLU A 1 271 ? 3.319 1.771 -26.636 1.00 56.62 271 GLU A N 1
ATOM 2257 C CA . GLU A 1 271 ? 2.074 1.617 -25.879 1.00 56.62 271 GLU A CA 1
ATOM 2258 C C . GLU A 1 271 ? 2.011 2.627 -24.723 1.00 56.62 271 GLU A C 1
ATOM 2260 O O . GLU A 1 271 ? 1.056 3.399 -24.618 1.00 56.62 271 GLU A O 1
ATOM 2265 N N . ALA A 1 272 ? 3.068 2.721 -23.908 1.00 51.09 272 ALA A N 1
ATOM 2266 C CA . ALA A 1 272 ? 3.137 3.690 -22.815 1.00 51.09 272 ALA A CA 1
ATOM 2267 C C . ALA A 1 272 ? 3.031 5.158 -23.291 1.00 51.09 272 ALA A C 1
ATOM 2269 O O . ALA A 1 272 ? 2.378 5.969 -22.630 1.00 51.09 272 ALA A O 1
ATOM 2270 N N . ALA A 1 273 ? 3.618 5.518 -24.437 1.00 52.06 273 ALA A N 1
ATOM 2271 C CA . ALA A 1 273 ? 3.570 6.873 -24.990 1.00 52.06 27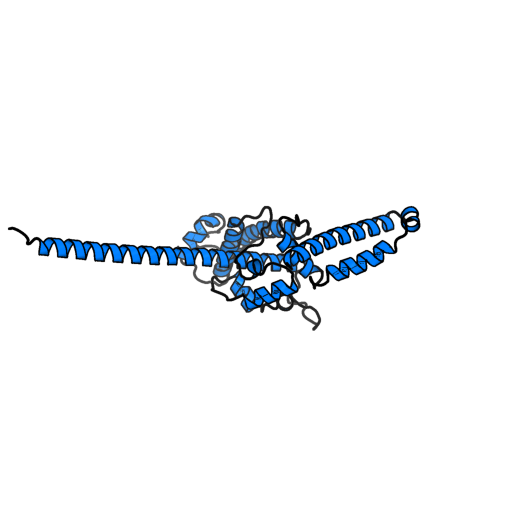3 ALA A CA 1
ATOM 2272 C C . ALA A 1 273 ? 2.210 7.249 -25.594 1.00 52.06 273 ALA A C 1
ATOM 2274 O O . ALA A 1 273 ? 1.748 8.373 -25.383 1.00 52.06 273 ALA A O 1
ATOM 2275 N N . GLU A 1 274 ? 1.543 6.338 -26.306 1.00 52.44 274 GLU A N 1
ATOM 2276 C CA . GLU A 1 274 ? 0.165 6.546 -26.779 1.00 52.44 274 GLU A CA 1
ATOM 2277 C C . GLU A 1 274 ? -0.787 6.786 -25.603 1.00 52.44 274 GLU A C 1
ATOM 2279 O O . GLU A 1 274 ? -1.601 7.714 -25.606 1.00 52.44 274 GLU A O 1
ATOM 2284 N N . ILE A 1 275 ? -0.611 6.012 -24.534 1.00 50.06 275 ILE A N 1
ATOM 2285 C CA . ILE A 1 275 ? -1.378 6.172 -23.302 1.00 50.06 275 ILE A CA 1
ATOM 2286 C C . ILE A 1 275 ? -1.106 7.542 -22.651 1.00 50.06 275 ILE A C 1
ATOM 2288 O O . ILE A 1 275 ? -2.031 8.184 -22.150 1.00 50.06 275 ILE A O 1
ATOM 2292 N N . LEU A 1 276 ? 0.137 8.034 -22.655 1.00 45.47 276 LEU A N 1
ATOM 2293 C CA . LEU A 1 276 ? 0.465 9.370 -22.139 1.00 45.47 276 LEU A CA 1
ATOM 2294 C C . LEU A 1 276 ? -0.140 10.492 -23.000 1.00 45.47 276 LEU A C 1
ATOM 2296 O O . LEU A 1 276 ? -0.686 11.444 -22.444 1.00 45.47 276 LEU A O 1
ATOM 2300 N N . LYS A 1 277 ? -0.123 10.366 -24.334 1.00 49.47 277 LYS A N 1
ATOM 2301 C CA . LYS A 1 277 ? -0.722 11.350 -25.258 1.00 49.47 277 LYS A CA 1
ATOM 2302 C C . LYS A 1 277 ? -2.232 11.496 -25.080 1.00 49.47 277 LYS A C 1
ATOM 2304 O O . LYS A 1 277 ? -2.736 12.615 -25.127 1.00 49.47 277 LYS A O 1
ATOM 2309 N N . ARG A 1 278 ? -2.954 10.396 -24.836 1.00 45.16 278 ARG A N 1
ATOM 2310 C CA . ARG A 1 278 ? -4.407 10.426 -24.576 1.00 45.16 278 ARG A CA 1
ATOM 2311 C C . ARG A 1 278 ? -4.783 11.197 -23.307 1.00 45.16 278 ARG A C 1
ATOM 2313 O O . ARG A 1 278 ? -5.891 11.702 -23.237 1.00 45.16 278 ARG A O 1
ATOM 2320 N N . ASN A 1 279 ? -3.868 11.305 -22.342 1.00 36.22 279 ASN A N 1
ATOM 2321 C CA . ASN A 1 279 ? -4.086 11.977 -21.054 1.00 36.22 279 ASN A CA 1
ATOM 2322 C C . ASN A 1 279 ? -3.608 13.441 -21.014 1.00 36.22 279 ASN A C 1
ATOM 2324 O O . ASN A 1 279 ? -3.805 14.117 -20.009 1.00 36.22 279 ASN A O 1
ATOM 2328 N N . ALA A 1 280 ? -2.935 13.917 -22.065 1.00 41.00 280 ALA A N 1
ATOM 2329 C CA . ALA A 1 280 ? -2.525 15.316 -22.202 1.00 41.00 280 ALA A CA 1
ATOM 2330 C C . ALA A 1 280 ? -3.586 16.187 -22.912 1.00 41.00 280 ALA A C 1
ATOM 2332 O O . ALA A 1 280 ? -3.362 17.383 -23.096 1.00 41.00 280 ALA A O 1
ATOM 2333 N N . ARG A 1 281 ? -4.708 15.584 -23.327 1.00 36.72 281 ARG A N 1
ATOM 2334 C CA . ARG A 1 281 ? -5.918 16.242 -23.839 1.00 36.72 281 ARG A CA 1
ATOM 2335 C C . ARG A 1 281 ? -6.984 16.254 -22.754 1.00 36.72 281 ARG A C 1
ATOM 2337 O O . ARG A 1 281 ? -7.743 17.242 -22.723 1.00 36.72 281 ARG A O 1
#

Radius of gyration: 27.86 Å; Cα contacts (8 Å, |Δi|>4): 199; chains: 1; bounding box: 92×50×79 Å